Protein AF-A0A4Y7TWX5-F1 (afdb_monomer)

Nearest PDB structures (foldseek):
  7p5j-assembly1_B  TM=2.198E-01  e=6.538E+00  Homo sapiens
  3ja6-assembly1_H  TM=1.596E-01  e=4.031E+00  Escherichia coli

Solvent-accessible surface area (backbone atoms only — not comparable to full-atom values): 15795 Å² total; per-residue (Å²): 140,62,67,65,53,57,53,45,53,53,48,51,61,47,56,73,70,56,80,76,76,84,69,92,83,70,86,82,77,85,81,87,84,55,76,75,60,54,51,56,60,74,63,39,67,67,60,56,55,55,50,48,52,55,49,64,76,41,26,69,60,38,32,52,48,29,52,51,54,51,56,57,46,29,78,73,39,68,95,48,27,70,50,54,52,50,30,51,53,25,47,54,51,33,31,50,44,33,47,54,48,50,52,51,32,62,74,57,72,33,64,66,64,64,41,48,54,50,40,47,55,50,39,50,56,44,49,59,52,45,50,70,74,47,62,61,78,76,56,87,52,67,68,57,30,53,48,53,48,49,54,50,51,51,52,55,50,57,62,44,47,59,53,49,27,54,44,32,41,78,43,66,40,55,60,70,56,37,48,54,52,48,51,53,38,47,52,29,50,51,55,26,52,52,41,49,40,56,48,32,74,76,38,63,83,46,44,61,59,54,53,54,24,50,58,28,50,37,51,86,21,34,86,70,45,44,50,62,47,25,65,77,46,48,64,98,82,17,79,68,92,80,88,73,70,50,67,38,72,70,53,67,49,86,65,46,62,55,54,46,64,71,60,57,68,77,62,66,72,73,65,70,79,70,78,84,128

Foldseek 3Di:
DLVVVLLVLLLVQLVVLPPDDDDPDDDDDDPPDDPVPVVVVVPPPVVVVVSLVSLLVCLVVLLVVLVVLLVVVCVVCVVCNVLSVQLNVLLLQLLVLLVVVVVLCVVLVFDLVQLLVLLLVLLVVLLVVLCVVQVDAADPDPVSLLVSLLVSLLSSLVSSLVSQLVSCVVRVRDSVRSNVSSVSNSVSSSSNLSSLLVCCVVPVVCLQSSVSSSVSSCSSSCSNCVSVVLSLQDDPPRPDDDDPPRSCSSDVCSPVVSVCSVPPPPPDPPVPVPPDD

Radius of gyration: 19.8 Å; Cα contacts (8 Å, |Δi|>4): 219; chains: 1; bounding box: 45×50×55 Å

Structure (mmCIF, N/CA/C/O backbone):
data_AF-A0A4Y7TWX5-F1
#
_entry.id   AF-A0A4Y7TWX5-F1
#
loop_
_atom_site.group_PDB
_atom_site.id
_atom_site.type_symbol
_atom_site.label_atom_id
_atom_site.label_alt_id
_atom_site.label_comp_id
_atom_site.label_asym_id
_atom_site.label_entity_id
_atom_site.label_seq_id
_atom_site.pdbx_PDB_ins_code
_atom_site.Cartn_x
_atom_site.Cartn_y
_atom_site.Cartn_z
_atom_site.occupancy
_atom_site.B_iso_or_equiv
_atom_site.auth_seq_id
_atom_site.auth_comp_id
_atom_site.auth_asym_id
_atom_site.auth_atom_id
_atom_site.pdbx_PDB_model_num
ATOM 1 N N . MET A 1 1 ? -14.314 17.782 -21.118 1.00 36.47 1 MET A N 1
ATOM 2 C CA . MET A 1 1 ? -13.847 19.035 -20.473 1.00 36.47 1 MET A CA 1
ATOM 3 C C . MET A 1 1 ? -13.618 18.930 -18.948 1.00 36.47 1 MET A C 1
ATOM 5 O O . MET A 1 1 ? -13.386 19.958 -18.335 1.00 36.47 1 MET A O 1
ATOM 9 N N . ARG A 1 2 ? -13.651 17.739 -18.312 1.00 40.22 2 ARG A N 1
ATOM 10 C CA . ARG A 1 2 ? -13.496 17.587 -16.840 1.00 40.22 2 ARG A CA 1
ATOM 11 C C . ARG A 1 2 ? -12.213 16.868 -16.386 1.00 40.22 2 ARG A C 1
ATOM 13 O O . ARG A 1 2 ? -11.727 17.132 -15.297 1.00 40.22 2 ARG A O 1
ATOM 20 N N . ILE A 1 3 ? -11.594 16.064 -17.254 1.00 38.84 3 ILE A N 1
ATOM 21 C CA . ILE A 1 3 ? -10.348 15.328 -16.956 1.00 38.84 3 ILE A CA 1
ATOM 22 C C . ILE A 1 3 ? -9.150 16.281 -16.749 1.00 38.84 3 ILE A C 1
ATOM 24 O O . ILE A 1 3 ? -8.249 16.002 -15.965 1.00 38.84 3 ILE A O 1
ATOM 28 N N . SER A 1 4 ? -9.182 17.462 -17.372 1.00 40.56 4 SER A N 1
ATOM 29 C CA . SER A 1 4 ? -8.193 18.526 -17.175 1.00 40.56 4 SER A CA 1
ATOM 30 C C . SER A 1 4 ? -8.139 19.049 -15.736 1.00 40.56 4 SER A C 1
ATOM 32 O O . SER A 1 4 ? -7.076 19.477 -15.313 1.00 40.56 4 SER A O 1
ATOM 34 N N . ALA A 1 5 ? -9.231 18.976 -14.964 1.00 39.47 5 ALA A N 1
ATOM 35 C CA . ALA A 1 5 ? -9.231 19.377 -13.556 1.00 39.47 5 ALA A CA 1
ATOM 36 C C . ALA A 1 5 ? -8.571 18.321 -12.657 1.00 39.47 5 ALA A C 1
ATOM 38 O O . ALA A 1 5 ? -7.814 18.682 -11.766 1.00 39.47 5 ALA A O 1
ATOM 39 N N . LEU A 1 6 ? -8.778 17.027 -12.929 1.00 42.12 6 LEU A N 1
ATOM 40 C CA . LEU A 1 6 ? -8.128 15.940 -12.189 1.00 42.12 6 LEU A CA 1
ATOM 41 C C . LEU A 1 6 ? -6.615 15.931 -12.439 1.00 42.12 6 LEU A C 1
ATOM 43 O O . LEU A 1 6 ? -5.826 15.850 -11.504 1.00 42.12 6 LEU A O 1
ATOM 47 N N . ALA A 1 7 ? -6.215 16.101 -13.703 1.00 47.16 7 ALA A N 1
ATOM 48 C CA . ALA A 1 7 ? -4.815 16.264 -14.072 1.00 47.16 7 ALA A CA 1
ATOM 49 C C . ALA A 1 7 ? -4.215 17.525 -13.436 1.00 47.16 7 ALA A C 1
ATOM 51 O O . ALA A 1 7 ? -3.097 17.460 -12.950 1.00 47.16 7 ALA A O 1
ATOM 52 N N . PHE A 1 8 ? -4.955 18.639 -13.376 1.00 43.31 8 PHE A N 1
ATOM 53 C CA . PHE A 1 8 ? -4.503 19.877 -12.733 1.00 43.31 8 PHE A CA 1
ATOM 54 C C . PHE A 1 8 ? -4.403 19.759 -11.206 1.00 43.31 8 PHE A C 1
ATOM 56 O O . PHE A 1 8 ? -3.466 20.303 -10.641 1.00 43.31 8 PHE A O 1
ATOM 63 N N . LEU A 1 9 ? -5.304 19.022 -10.548 1.00 46.47 9 LEU A N 1
ATOM 64 C CA . LEU A 1 9 ? -5.273 18.768 -9.102 1.00 46.47 9 LEU A CA 1
ATOM 65 C C . LEU A 1 9 ? -4.145 17.807 -8.713 1.00 46.47 9 LEU A C 1
ATOM 67 O O . LEU A 1 9 ? -3.442 18.053 -7.738 1.00 46.47 9 LEU A O 1
ATOM 71 N N . VAL A 1 10 ? -3.909 16.758 -9.508 1.00 51.31 10 VAL A N 1
ATOM 72 C CA . VAL A 1 10 ? -2.737 15.883 -9.352 1.00 51.31 10 VAL A CA 1
ATOM 73 C C . VAL A 1 10 ? -1.457 16.684 -9.632 1.00 51.31 10 VAL A C 1
ATOM 75 O O . VAL A 1 10 ? -0.537 16.686 -8.822 1.00 51.31 10 VAL A O 1
ATOM 78 N N . TYR A 1 11 ? -1.415 17.460 -10.717 1.00 44.12 11 TYR A N 1
ATOM 79 C CA . TYR A 1 11 ? -0.290 18.328 -11.085 1.00 44.12 11 TYR A CA 1
ATOM 80 C C . TYR A 1 11 ? 0.004 19.413 -10.038 1.00 44.12 11 TYR A C 1
ATOM 82 O O . TYR A 1 11 ? 1.173 19.657 -9.742 1.00 44.12 11 TYR A O 1
ATOM 90 N N . SER A 1 12 ? -1.015 20.031 -9.429 1.00 43.06 12 SER A N 1
ATOM 91 C CA . SER A 1 12 ? -0.839 21.012 -8.353 1.00 43.06 12 SER A CA 1
ATOM 92 C C . SER A 1 12 ? -0.322 20.351 -7.079 1.00 43.06 12 SER A C 1
ATOM 94 O O . SER A 1 12 ? 0.573 20.901 -6.449 1.00 43.06 12 SER A O 1
ATOM 96 N N . TRP A 1 13 ? -0.791 19.142 -6.746 1.00 43.09 13 TRP A N 1
ATOM 97 C CA . TRP A 1 13 ? -0.256 18.334 -5.642 1.00 43.09 13 TRP A CA 1
ATOM 98 C C . TRP A 1 13 ? 1.243 18.025 -5.825 1.00 43.09 13 TRP A C 1
ATOM 100 O O . TRP A 1 13 ? 2.010 18.072 -4.865 1.00 43.09 13 TRP A O 1
ATOM 110 N N . PHE A 1 14 ? 1.690 17.801 -7.067 1.00 41.66 14 PHE A N 1
ATOM 111 C CA . PHE A 1 14 ? 3.091 17.502 -7.390 1.00 41.66 14 PHE A CA 1
ATOM 112 C C . PHE A 1 14 ? 3.994 18.735 -7.556 1.00 41.66 14 PHE A C 1
ATOM 114 O O . PHE A 1 14 ? 5.161 18.691 -7.162 1.00 41.66 14 PHE A O 1
ATOM 121 N N . TRP A 1 15 ? 3.479 19.869 -8.042 1.00 38.50 15 TRP A N 1
ATOM 122 C CA . TRP A 1 15 ? 4.238 21.131 -8.107 1.00 38.50 15 TRP A CA 1
ATOM 123 C C . TRP A 1 15 ? 4.609 21.682 -6.721 1.00 38.50 15 TRP A C 1
ATOM 125 O O . TRP A 1 15 ? 5.653 22.318 -6.553 1.00 38.50 15 TRP A O 1
ATOM 135 N N . ILE A 1 16 ? 3.794 21.384 -5.707 1.00 42.44 16 ILE A N 1
ATOM 136 C CA . ILE A 1 16 ? 4.048 21.732 -4.300 1.00 42.44 16 ILE A CA 1
ATOM 137 C C . ILE A 1 16 ? 5.236 20.934 -3.724 1.00 42.44 16 ILE A C 1
ATOM 139 O O . ILE A 1 16 ? 5.914 21.412 -2.815 1.00 42.44 16 ILE A O 1
ATOM 143 N N . LEU A 1 17 ? 5.549 19.760 -4.286 1.00 39.00 17 LEU A N 1
ATOM 144 C CA . LEU A 1 17 ? 6.692 18.927 -3.889 1.00 39.00 17 LEU A CA 1
ATOM 145 C C . LEU A 1 17 ? 7.986 19.262 -4.660 1.00 39.00 17 LEU A C 1
ATOM 147 O O . LEU A 1 17 ? 9.078 19.024 -4.152 1.00 39.00 17 LEU A O 1
ATOM 151 N N . GLY A 1 18 ? 7.888 19.860 -5.854 1.00 34.28 18 GLY A N 1
ATOM 152 C CA . GLY A 1 18 ? 9.028 20.126 -6.748 1.00 34.28 18 GLY A CA 1
ATOM 153 C C . GLY A 1 18 ? 9.816 21.428 -6.520 1.00 34.28 18 GLY A C 1
ATOM 154 O O . GLY A 1 18 ? 10.801 21.668 -7.215 1.00 34.28 18 GLY A O 1
ATOM 155 N N . SER A 1 19 ? 9.440 22.288 -5.570 1.00 36.06 19 SER A N 1
ATOM 156 C CA . SER A 1 19 ? 10.011 23.646 -5.433 1.00 36.06 19 SER A CA 1
ATOM 157 C C . SER A 1 19 ? 11.294 23.751 -4.583 1.00 36.06 19 SER A C 1
ATOM 159 O O . SER A 1 19 ? 11.583 24.801 -4.013 1.00 36.06 19 SER A O 1
ATOM 161 N N . ALA A 1 20 ? 12.117 22.698 -4.544 1.00 36.19 20 ALA A N 1
ATOM 162 C CA . ALA A 1 20 ? 13.479 22.773 -4.004 1.00 36.19 20 ALA A CA 1
ATOM 163 C C . ALA A 1 20 ? 14.461 21.839 -4.736 1.00 36.19 20 ALA A C 1
ATOM 165 O O . ALA A 1 20 ? 15.133 21.017 -4.121 1.00 36.19 20 ALA A O 1
ATOM 166 N N . VAL A 1 21 ? 14.572 21.964 -6.062 1.00 32.53 21 VAL A N 1
ATOM 167 C CA . VAL A 1 21 ? 15.747 21.450 -6.784 1.00 32.53 21 VAL A CA 1
ATOM 168 C C . VAL A 1 21 ? 16.749 22.595 -6.915 1.00 32.53 21 VAL A C 1
ATOM 170 O O . VAL A 1 21 ? 16.616 23.463 -7.777 1.00 32.53 21 VAL A O 1
ATOM 173 N N . CYS A 1 22 ? 17.747 22.619 -6.032 1.00 32.19 22 CYS A N 1
ATOM 174 C CA . CYS A 1 22 ? 18.911 23.486 -6.184 1.00 32.19 22 CYS A CA 1
ATOM 175 C C . CYS A 1 22 ? 19.696 23.047 -7.425 1.00 32.19 22 CYS A C 1
ATOM 177 O O . CYS A 1 22 ? 20.342 22.003 -7.415 1.00 32.19 22 CYS A O 1
ATOM 179 N N . VAL A 1 23 ? 19.657 23.853 -8.487 1.00 30.97 23 VAL A N 1
ATOM 180 C CA . VAL A 1 23 ? 20.592 23.748 -9.612 1.00 30.97 23 VAL A CA 1
ATOM 181 C C . VAL A 1 23 ? 21.871 24.496 -9.219 1.00 30.97 23 VAL A C 1
ATOM 183 O O . VAL A 1 23 ? 21.817 25.715 -9.032 1.00 30.97 23 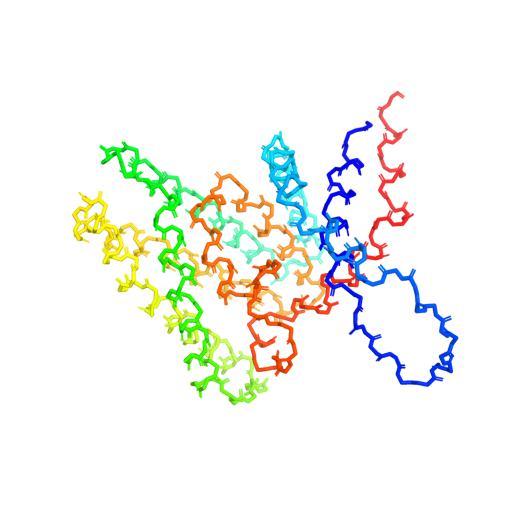VAL A O 1
ATOM 186 N N . PRO A 1 24 ? 23.031 23.829 -9.083 1.00 31.03 24 PRO A N 1
ATOM 187 C CA . PRO A 1 24 ? 24.288 24.525 -8.847 1.00 31.03 24 PRO A CA 1
ATOM 188 C C . PRO A 1 24 ? 24.671 25.301 -10.114 1.00 31.03 24 PRO A C 1
ATOM 190 O O . PRO A 1 24 ? 24.917 24.696 -11.155 1.00 31.03 24 PRO A O 1
ATOM 193 N N . GLY A 1 25 ? 24.719 26.635 -10.038 1.00 36.34 25 GLY A N 1
ATOM 194 C CA . GLY A 1 25 ? 25.343 27.469 -11.077 1.00 36.34 25 GLY A CA 1
ATOM 195 C C . GLY A 1 25 ? 24.490 28.569 -11.716 1.00 36.34 25 GLY A C 1
ATOM 196 O O . GLY A 1 25 ? 25.015 29.296 -12.555 1.00 36.34 25 GLY A O 1
ATOM 197 N N . ALA A 1 26 ? 23.226 28.759 -11.330 1.00 32.88 26 ALA A N 1
ATOM 198 C CA . ALA A 1 26 ? 22.446 29.914 -11.786 1.00 32.88 26 ALA A CA 1
ATOM 199 C C . ALA A 1 26 ? 22.533 31.059 -10.766 1.00 32.88 26 ALA A C 1
ATOM 201 O O . ALA A 1 26 ? 22.132 30.909 -9.613 1.00 32.88 26 ALA A O 1
ATOM 202 N N . GLN A 1 27 ? 23.072 32.205 -11.190 1.00 34.25 27 GLN A N 1
ATOM 203 C CA . GLN A 1 27 ? 23.070 33.433 -10.398 1.00 34.25 27 GLN A CA 1
ATOM 204 C C . GLN A 1 27 ? 21.632 33.832 -10.050 1.00 34.25 27 GLN A C 1
ATOM 206 O O . GLN A 1 27 ? 20.763 33.975 -10.909 1.00 34.25 27 GLN A O 1
ATOM 211 N N . SER A 1 28 ? 21.406 33.992 -8.755 1.00 34.78 28 SER A N 1
ATOM 212 C CA . SER A 1 28 ? 20.149 34.310 -8.103 1.00 34.78 28 SER A CA 1
ATOM 213 C C . SER A 1 28 ? 19.685 35.732 -8.429 1.00 34.78 28 SER A C 1
ATOM 215 O O . SER A 1 28 ? 20.198 36.708 -7.886 1.00 34.78 28 SER A O 1
ATOM 217 N N . VAL A 1 29 ? 18.646 35.851 -9.258 1.00 28.53 29 VAL A N 1
ATOM 218 C CA . VAL A 1 29 ? 17.751 37.013 -9.214 1.00 28.53 29 VAL A CA 1
ATOM 219 C C . VAL A 1 29 ? 16.693 36.725 -8.152 1.00 28.53 29 VAL A C 1
ATOM 221 O O . VAL A 1 29 ? 15.855 35.840 -8.306 1.00 28.53 29 VAL A O 1
ATOM 224 N N . LEU A 1 30 ? 16.787 37.460 -7.043 1.00 32.94 30 LEU A N 1
ATOM 225 C CA . LEU A 1 30 ? 15.809 37.498 -5.959 1.00 32.94 30 LEU A CA 1
ATOM 226 C C . LEU A 1 30 ? 14.400 37.802 -6.502 1.00 32.94 30 LEU A C 1
ATOM 228 O O . LEU A 1 30 ? 14.134 38.915 -6.950 1.00 32.94 30 LEU A O 1
ATOM 232 N N . VAL A 1 31 ? 13.472 36.864 -6.321 1.00 30.80 31 VAL A N 1
ATOM 233 C CA . VAL A 1 31 ? 12.047 37.164 -6.113 1.00 30.80 31 VAL A CA 1
ATOM 234 C C . VAL A 1 31 ? 11.710 36.687 -4.699 1.00 30.80 31 VAL A C 1
ATOM 236 O O . VAL A 1 31 ? 11.207 35.590 -4.486 1.00 30.80 31 VAL A O 1
ATOM 239 N N . LEU A 1 32 ? 12.078 37.496 -3.703 1.00 35.28 32 LEU A N 1
ATOM 240 C CA . LEU A 1 32 ? 11.765 37.276 -2.288 1.00 35.28 32 LEU A CA 1
ATOM 241 C C . LEU A 1 32 ? 10.624 38.203 -1.853 1.00 35.28 32 LEU A C 1
ATOM 243 O O . LEU A 1 32 ? 10.850 39.105 -1.061 1.00 35.28 32 LEU A O 1
ATOM 247 N N . THR A 1 33 ? 9.403 37.981 -2.349 1.00 33.78 33 THR A N 1
ATOM 248 C CA . THR A 1 33 ? 8.165 38.530 -1.749 1.00 33.78 33 THR A CA 1
ATOM 249 C C . THR A 1 33 ? 6.916 37.698 -2.110 1.00 33.78 33 THR A C 1
ATOM 251 O O . THR A 1 33 ? 5.935 38.228 -2.616 1.00 33.78 33 THR A O 1
ATOM 254 N N . SER A 1 34 ? 6.898 36.384 -1.843 1.00 40.12 34 SER A N 1
ATOM 255 C CA . SER A 1 34 ? 5.617 35.628 -1.756 1.00 40.12 34 SER A CA 1
ATOM 256 C C . SER A 1 34 ? 5.650 34.301 -0.972 1.00 40.12 34 SER A C 1
ATOM 258 O O . SER A 1 34 ? 4.616 33.644 -0.844 1.00 40.12 34 SER A O 1
ATOM 260 N N . GLY A 1 35 ? 6.781 33.912 -0.367 1.00 40.66 35 GLY A N 1
ATOM 261 C CA . GLY A 1 35 ? 6.927 32.601 0.293 1.00 40.66 35 GLY A CA 1
ATOM 262 C C . GLY A 1 35 ? 6.028 32.360 1.519 1.00 40.66 35 GLY A C 1
ATOM 263 O O . GLY A 1 35 ? 5.636 31.223 1.774 1.00 40.66 35 GLY A O 1
ATOM 264 N N . TYR A 1 36 ? 5.636 33.411 2.246 1.00 41.50 36 TYR A N 1
ATOM 265 C CA . TYR A 1 36 ? 4.766 33.288 3.430 1.00 41.50 36 TYR A CA 1
ATOM 266 C C . TYR A 1 36 ? 3.263 33.293 3.105 1.00 41.50 36 TYR A C 1
ATOM 268 O O . TYR A 1 36 ? 2.466 32.780 3.884 1.00 41.50 36 TYR A O 1
ATOM 276 N N . GLY A 1 37 ? 2.857 33.843 1.956 1.00 41.03 37 GLY A N 1
ATOM 277 C CA . GLY A 1 37 ? 1.450 33.851 1.534 1.00 41.03 37 GLY A CA 1
ATOM 278 C C . GLY A 1 37 ? 1.038 32.556 0.835 1.00 41.03 37 GLY A C 1
ATOM 279 O O . GLY A 1 37 ? -0.059 32.054 1.056 1.00 41.03 37 GLY A O 1
ATOM 280 N N . PHE A 1 38 ? 1.934 31.983 0.026 1.00 39.56 38 PHE A N 1
ATOM 281 C CA . PHE A 1 38 ? 1.632 30.793 -0.771 1.00 39.56 38 PHE A CA 1
ATOM 282 C C . PHE A 1 38 ? 1.654 29.502 0.054 1.00 39.56 38 PHE A C 1
ATOM 284 O O . PHE A 1 38 ? 0.844 28.612 -0.174 1.00 39.56 38 PHE A O 1
ATOM 291 N N . THR A 1 39 ? 2.521 29.416 1.067 1.00 45.22 39 THR A N 1
ATOM 292 C CA . THR A 1 39 ? 2.502 28.295 2.015 1.00 45.22 39 THR A CA 1
ATOM 293 C C . THR A 1 39 ? 1.203 28.301 2.820 1.00 45.22 39 THR A C 1
ATOM 295 O O . THR A 1 39 ? 0.489 27.309 2.791 1.00 45.22 39 THR A O 1
ATOM 298 N N . ASN A 1 40 ? 0.805 29.423 3.427 1.00 42.38 40 ASN A N 1
ATOM 299 C CA . ASN A 1 40 ? -0.470 29.513 4.158 1.00 42.38 40 ASN A CA 1
ATOM 300 C C . ASN A 1 40 ? -1.715 29.256 3.282 1.00 42.38 40 ASN A C 1
ATOM 302 O O . ASN A 1 40 ? -2.691 28.698 3.771 1.00 42.38 40 ASN A O 1
ATOM 306 N N . PHE A 1 41 ? -1.681 29.609 1.993 1.00 42.91 41 PHE A N 1
ATOM 307 C CA . PHE A 1 41 ? -2.755 29.297 1.041 1.00 42.91 41 PHE A CA 1
ATOM 308 C C . PHE A 1 41 ? -2.866 27.787 0.760 1.00 42.91 41 PHE A C 1
ATOM 310 O O . PHE A 1 41 ? -3.962 27.232 0.771 1.00 42.91 41 PHE A O 1
ATOM 317 N N . LEU A 1 42 ? -1.730 27.104 0.594 1.00 42.56 42 LEU A N 1
ATOM 318 C CA . LEU A 1 42 ? -1.653 25.656 0.362 1.00 42.56 42 LEU A CA 1
ATOM 319 C C . LEU A 1 42 ? -1.888 24.802 1.619 1.00 42.56 42 LEU A C 1
ATOM 321 O O . LEU A 1 42 ? -2.181 23.613 1.499 1.00 42.56 42 LEU A O 1
ATOM 325 N N . TRP A 1 43 ? -1.762 25.402 2.804 1.00 47.00 43 TRP A N 1
ATOM 326 C CA . TRP A 1 43 ? -2.080 24.791 4.099 1.00 47.00 43 TRP A CA 1
ATOM 327 C C . TRP A 1 43 ? -3.499 25.104 4.586 1.00 47.00 43 TRP A C 1
ATOM 329 O O . TRP A 1 43 ? -3.876 24.643 5.664 1.00 47.00 43 TRP A O 1
ATOM 339 N N . SER A 1 44 ? -4.296 25.868 3.828 1.00 51.53 44 SER A N 1
ATOM 340 C CA . SER A 1 44 ? -5.720 25.990 4.141 1.00 51.53 44 SER A CA 1
ATOM 341 C C . SER A 1 44 ? -6.374 24.619 3.944 1.00 51.53 44 SER A C 1
ATOM 343 O O . SER A 1 44 ? -6.413 24.082 2.838 1.00 51.53 44 SER A O 1
ATOM 345 N N . PHE A 1 45 ? -6.807 24.019 5.055 1.00 55.03 45 PHE A N 1
ATOM 346 C CA . PHE A 1 45 ? -7.384 22.671 5.140 1.00 55.03 45 PHE A CA 1
ATOM 347 C C . PHE A 1 45 ? -8.511 22.446 4.110 1.00 55.03 45 PHE A C 1
ATOM 349 O O . PHE A 1 45 ? -8.672 21.342 3.594 1.00 55.03 45 PHE A O 1
ATOM 356 N N . ASP A 1 46 ? -9.217 23.520 3.748 1.00 61.41 46 ASP A N 1
ATOM 357 C CA . ASP A 1 46 ? -10.359 23.515 2.834 1.00 61.41 46 ASP A CA 1
ATOM 358 C C . ASP A 1 46 ? -10.009 23.039 1.413 1.00 61.41 46 ASP A C 1
ATOM 360 O O . ASP A 1 46 ? -10.760 22.264 0.824 1.00 61.41 46 ASP A O 1
ATOM 364 N N . TRP A 1 47 ? -8.847 23.419 0.857 1.00 70.81 47 TRP A N 1
ATOM 365 C CA . TRP A 1 47 ? -8.494 23.001 -0.511 1.00 70.81 47 TRP A CA 1
ATOM 366 C C . TRP A 1 47 ? -8.209 21.496 -0.597 1.00 70.81 47 TRP A C 1
ATOM 368 O O . TRP A 1 47 ? -8.465 20.865 -1.624 1.00 70.81 47 TRP A O 1
ATOM 378 N N . TYR A 1 48 ? -7.652 20.929 0.476 1.00 67.88 48 TYR A N 1
ATOM 379 C CA . TYR A 1 48 ? -7.246 19.531 0.525 1.00 67.88 48 TYR A CA 1
ATOM 380 C C . TYR A 1 48 ? -8.467 18.607 0.542 1.00 67.88 48 TYR A C 1
ATOM 382 O O . TYR A 1 48 ? -8.510 17.638 -0.217 1.00 67.88 48 TYR A O 1
ATOM 390 N N . GLU A 1 49 ? -9.475 18.938 1.352 1.00 70.69 49 GLU A N 1
ATOM 391 C CA . GLU A 1 49 ? -10.736 18.193 1.415 1.00 70.69 49 GLU A CA 1
ATOM 392 C C . GLU A 1 49 ? -11.508 18.267 0.088 1.00 70.69 49 GLU A C 1
ATOM 394 O O . GLU A 1 49 ? -11.959 17.240 -0.426 1.00 70.69 49 GLU A O 1
ATOM 399 N N . ASP A 1 50 ? -11.578 19.446 -0.542 1.00 75.62 50 ASP A N 1
ATOM 400 C CA . ASP A 1 50 ? -12.221 19.615 -1.854 1.00 75.62 50 ASP A CA 1
ATOM 401 C C . ASP A 1 50 ? -11.503 18.827 -2.966 1.00 75.62 50 ASP A C 1
ATOM 403 O O . ASP A 1 50 ? -12.140 18.212 -3.837 1.00 75.62 50 ASP A O 1
ATOM 407 N N . ALA A 1 51 ? -10.168 18.798 -2.935 1.00 74.44 51 ALA A N 1
ATOM 408 C CA . ALA A 1 51 ? -9.370 18.012 -3.868 1.00 74.44 51 ALA A CA 1
ATOM 409 C C . ALA A 1 51 ? -9.612 16.509 -3.680 1.00 74.44 51 ALA A C 1
ATOM 411 O O . ALA A 1 51 ? -9.822 15.794 -4.663 1.00 74.44 51 ALA A O 1
ATOM 412 N N . TRP A 1 52 ? -9.641 16.029 -2.435 1.00 77.69 52 TRP A N 1
ATOM 413 C CA . TRP A 1 52 ? -9.905 14.621 -2.144 1.00 77.69 52 TRP A CA 1
ATOM 414 C C . TRP A 1 52 ? -11.325 14.239 -2.569 1.00 77.69 52 TRP A C 1
ATOM 416 O O . TRP A 1 52 ? -11.532 13.268 -3.295 1.00 77.69 52 TRP A O 1
ATOM 426 N N . LYS A 1 53 ? -12.325 15.056 -2.253 1.00 82.44 53 LYS A N 1
ATOM 427 C CA . LYS A 1 53 ? -13.684 14.822 -2.740 1.00 82.44 53 LYS A CA 1
ATOM 428 C C . LYS A 1 53 ? -13.727 14.673 -4.266 1.00 82.44 53 LYS A C 1
ATOM 430 O O . LYS A 1 53 ? -14.288 13.703 -4.771 1.00 82.44 53 LYS A O 1
ATOM 435 N N . THR A 1 54 ? -13.050 15.560 -4.995 1.00 83.56 54 THR A N 1
ATOM 436 C CA . THR A 1 54 ? -12.970 15.498 -6.464 1.00 83.56 54 THR A CA 1
ATOM 437 C C . THR A 1 54 ? -12.282 14.221 -6.959 1.00 83.56 54 THR A C 1
ATOM 439 O O . THR A 1 54 ? -12.722 13.618 -7.940 1.00 83.56 54 THR A O 1
ATOM 442 N N . ILE A 1 55 ? -11.206 13.785 -6.299 1.00 80.44 55 ILE A N 1
ATOM 443 C CA . ILE A 1 55 ? -10.501 12.544 -6.648 1.00 80.44 55 ILE A CA 1
ATOM 444 C C . ILE A 1 55 ? -11.407 11.329 -6.413 1.00 80.44 55 ILE A C 1
ATOM 446 O O . ILE A 1 55 ? -11.496 10.461 -7.282 1.00 80.44 55 ILE A O 1
ATOM 450 N N . LEU A 1 56 ? -12.123 11.280 -5.285 1.00 85.00 56 LEU A N 1
ATOM 451 C CA . LEU A 1 56 ? -13.072 10.204 -4.987 1.00 85.00 56 LEU A CA 1
ATOM 452 C C . LEU A 1 56 ? -14.230 10.166 -5.987 1.00 85.00 56 LEU A C 1
ATOM 454 O O . LEU A 1 56 ? -14.637 9.078 -6.392 1.00 85.00 56 LEU A O 1
ATOM 458 N N . GLU A 1 57 ? -14.714 11.327 -6.437 1.00 90.31 57 GLU A N 1
ATOM 459 C CA . GLU A 1 57 ? -15.739 11.434 -7.486 1.00 90.31 57 GLU A CA 1
ATOM 460 C C . GLU A 1 57 ? -15.287 10.832 -8.830 1.00 90.31 57 GLU A C 1
ATOM 462 O O . GLU A 1 57 ? -16.125 10.406 -9.623 1.00 90.31 57 GLU A O 1
ATOM 467 N N . HIS A 1 58 ? -13.977 10.756 -9.088 1.00 90.75 58 HIS A N 1
ATOM 468 C CA . HIS A 1 58 ? -13.408 10.244 -10.341 1.00 90.75 58 HIS A CA 1
ATOM 469 C C . HIS A 1 58 ? -12.599 8.949 -10.163 1.00 90.75 58 HIS A C 1
ATOM 471 O O . HIS A 1 58 ? -11.875 8.548 -11.079 1.00 90.75 58 HIS A O 1
ATOM 477 N N . LYS A 1 59 ? -12.722 8.264 -9.020 1.00 91.62 59 LYS A N 1
ATOM 478 C CA . LYS A 1 59 ? -11.917 7.071 -8.704 1.00 91.62 59 LYS A CA 1
ATOM 479 C C . LYS A 1 59 ? -12.026 5.972 -9.766 1.00 91.62 59 LYS A C 1
ATOM 481 O O . LYS A 1 59 ? -11.011 5.409 -10.158 1.00 91.62 59 LYS A O 1
ATOM 486 N N . ASP A 1 60 ? -13.217 5.729 -10.313 1.00 93.25 60 ASP A N 1
ATOM 487 C CA . ASP A 1 60 ? -13.423 4.677 -11.318 1.00 93.25 60 ASP A CA 1
ATOM 488 C C . ASP A 1 60 ? -12.712 5.008 -12.639 1.00 93.25 60 ASP A C 1
ATOM 490 O O . ASP A 1 60 ? -12.167 4.127 -13.303 1.00 93.25 60 ASP A O 1
ATOM 494 N N . GLN A 1 61 ? -12.649 6.295 -13.002 1.00 93.00 61 GLN A N 1
ATOM 495 C CA . GLN A 1 61 ? -11.910 6.757 -14.181 1.00 93.00 61 GLN A CA 1
ATOM 496 C C . GLN A 1 61 ? -10.400 6.625 -13.979 1.00 93.00 61 GLN A C 1
ATOM 498 O O . GLN A 1 61 ? -9.688 6.238 -14.904 1.00 93.00 61 GLN A O 1
ATOM 503 N N . ALA A 1 62 ? -9.913 6.916 -12.771 1.00 90.31 62 ALA A N 1
ATOM 504 C CA . ALA A 1 62 ? -8.511 6.739 -12.416 1.00 90.31 62 ALA A CA 1
ATOM 505 C C . ALA A 1 62 ? -8.103 5.255 -12.473 1.00 90.31 62 ALA A C 1
ATOM 507 O O . ALA A 1 62 ? -7.091 4.919 -13.088 1.00 90.31 62 ALA A O 1
ATOM 508 N N . VAL A 1 63 ? -8.926 4.352 -11.926 1.00 94.56 63 VAL A N 1
ATOM 509 C CA . VAL A 1 63 ? -8.707 2.897 -12.012 1.00 94.56 63 VAL A CA 1
ATOM 510 C C . VAL A 1 63 ? -8.732 2.421 -13.468 1.00 94.56 63 VAL A C 1
ATOM 512 O O . VAL A 1 63 ? -7.857 1.665 -13.888 1.00 94.56 63 VAL A O 1
ATOM 515 N N . ALA A 1 64 ? -9.685 2.894 -14.277 1.00 95.12 64 ALA A N 1
ATOM 516 C CA . ALA A 1 64 ? -9.736 2.568 -15.701 1.00 95.12 64 ALA A CA 1
ATOM 517 C C . ALA A 1 64 ? -8.466 3.023 -16.442 1.00 95.12 64 ALA A C 1
ATOM 519 O O . ALA A 1 64 ? -7.928 2.272 -17.256 1.00 95.12 64 ALA A O 1
ATOM 520 N N . TYR A 1 65 ? -7.952 4.216 -16.130 1.00 94.06 65 TYR A N 1
ATOM 521 C CA . TYR A 1 65 ? -6.694 4.707 -16.689 1.00 94.06 65 TYR A CA 1
ATOM 522 C C . TYR A 1 65 ? -5.502 3.832 -16.287 1.00 94.06 65 TYR A C 1
ATOM 524 O O . TYR A 1 65 ? -4.711 3.462 -17.152 1.00 94.06 65 TYR A O 1
ATOM 532 N N . ALA A 1 66 ? -5.388 3.466 -15.005 1.00 95.56 66 ALA A N 1
ATOM 533 C CA . ALA A 1 66 ? -4.341 2.564 -14.524 1.00 95.56 66 ALA A CA 1
ATOM 534 C C . ALA A 1 66 ? -4.359 1.232 -15.290 1.00 95.56 66 ALA A C 1
ATOM 536 O O . ALA A 1 66 ? -3.329 0.787 -15.791 1.00 95.56 66 ALA A O 1
ATOM 537 N N . ASN A 1 67 ? -5.546 0.650 -15.481 1.00 97.38 67 ASN A N 1
ATOM 538 C CA . ASN A 1 67 ? -5.710 -0.587 -16.244 1.00 97.38 67 ASN A CA 1
ATOM 539 C C . ASN A 1 67 ? -5.247 -0.439 -17.699 1.00 97.38 67 ASN A C 1
ATOM 541 O O . ASN A 1 67 ? -4.510 -1.287 -18.196 1.00 97.38 67 ASN A O 1
ATOM 545 N N . ILE A 1 68 ? -5.625 0.650 -18.375 1.00 97.06 68 ILE A N 1
ATOM 546 C CA . ILE A 1 68 ? -5.171 0.926 -19.747 1.00 97.06 68 ILE A CA 1
ATOM 547 C C . ILE A 1 68 ? -3.646 1.071 -19.790 1.00 97.06 68 ILE A C 1
ATOM 549 O O . ILE A 1 68 ? -3.001 0.472 -20.649 1.00 97.06 68 ILE A O 1
ATOM 553 N N . ALA A 1 69 ? -3.058 1.826 -18.858 1.00 96.19 69 ALA A N 1
ATOM 554 C CA . ALA A 1 69 ? -1.618 2.046 -18.803 1.00 96.19 69 ALA A CA 1
ATOM 555 C C . ALA A 1 69 ? -0.844 0.735 -18.580 1.00 96.19 69 ALA A C 1
ATOM 557 O O . ALA A 1 69 ? 0.165 0.499 -19.249 1.00 96.19 69 ALA A O 1
ATOM 558 N N . LEU A 1 70 ? -1.322 -0.141 -17.691 1.00 97.50 70 LEU A N 1
ATOM 559 C CA . LEU A 1 70 ? -0.729 -1.461 -17.473 1.00 97.50 70 LEU A CA 1
ATOM 560 C C . LEU A 1 70 ? -0.832 -2.333 -18.735 1.00 97.50 70 LEU A C 1
ATOM 562 O O . LEU A 1 70 ? 0.180 -2.874 -19.176 1.00 97.50 70 LEU A O 1
ATOM 566 N N . GLU A 1 71 ? -2.000 -2.398 -19.381 1.00 97.88 71 GLU A N 1
ATOM 567 C CA . GLU A 1 71 ? -2.206 -3.180 -20.612 1.00 97.88 71 GLU A CA 1
ATOM 568 C C . GLU A 1 71 ? -1.373 -2.683 -21.801 1.00 97.88 71 GLU A C 1
ATOM 570 O O . GLU A 1 71 ? -0.846 -3.476 -22.585 1.00 97.88 71 GLU A O 1
ATOM 575 N N . GLU A 1 72 ? -1.210 -1.369 -21.956 1.00 96.81 72 GLU A N 1
ATOM 576 C CA . GLU A 1 72 ? -0.333 -0.812 -22.987 1.00 96.81 72 GLU A CA 1
ATOM 577 C C . GLU A 1 72 ? 1.139 -1.154 -22.744 1.00 96.81 72 GLU A C 1
ATOM 579 O O . GLU A 1 72 ? 1.874 -1.394 -23.704 1.00 96.81 72 GLU A O 1
ATOM 584 N N . ASN A 1 73 ? 1.582 -1.173 -21.485 1.00 97.50 73 ASN A N 1
ATOM 585 C CA . ASN A 1 73 ? 2.961 -1.513 -21.145 1.00 97.50 73 ASN A CA 1
ATOM 586 C C . ASN A 1 73 ? 3.226 -3.019 -21.228 1.00 97.50 73 ASN A C 1
ATOM 588 O O . ASN A 1 73 ? 4.303 -3.398 -21.680 1.00 97.50 73 ASN A O 1
ATOM 592 N N . LYS A 1 74 ? 2.240 -3.875 -20.932 1.00 97.94 74 LYS A N 1
ATOM 593 C CA . LYS A 1 74 ? 2.336 -5.325 -21.176 1.00 97.94 74 LYS A CA 1
ATOM 594 C C . LYS A 1 74 ? 2.710 -5.636 -22.625 1.00 97.94 74 LYS A C 1
ATOM 596 O O . LYS A 1 74 ? 3.612 -6.424 -22.852 1.00 97.94 74 LYS A O 1
ATOM 601 N N . LYS A 1 75 ? 2.090 -4.946 -23.591 1.00 97.62 75 LYS A N 1
ATOM 602 C CA . LYS A 1 75 ? 2.373 -5.098 -25.036 1.00 97.62 75 LYS A CA 1
ATOM 603 C C . LYS A 1 75 ? 3.755 -4.594 -25.465 1.00 97.62 75 LYS A C 1
ATOM 605 O O . LYS A 1 75 ? 4.195 -4.895 -26.569 1.00 97.62 75 LYS A O 1
ATOM 610 N N . LYS A 1 76 ? 4.380 -3.722 -24.667 1.00 97.94 76 LYS A N 1
ATOM 611 C CA . LYS A 1 76 ? 5.695 -3.126 -24.959 1.00 97.94 76 LYS A CA 1
ATOM 612 C C . LYS A 1 76 ? 6.834 -3.905 -24.304 1.00 97.94 76 LYS A C 1
ATOM 614 O O . LYS A 1 76 ? 7.947 -3.882 -24.818 1.00 97.94 76 LYS A O 1
ATOM 619 N N . PHE A 1 77 ? 6.556 -4.554 -23.176 1.00 97.56 77 PHE A N 1
ATOM 620 C CA . PHE A 1 77 ? 7.536 -5.217 -22.322 1.00 97.56 77 PHE A CA 1
ATOM 621 C C . PHE A 1 77 ? 7.064 -6.639 -21.992 1.00 97.56 77 PHE A C 1
ATOM 623 O O . PHE A 1 77 ? 6.719 -6.953 -20.849 1.00 97.56 77 PHE A O 1
ATOM 630 N N . ASP A 1 78 ? 7.035 -7.497 -23.015 1.00 97.62 78 ASP A N 1
ATOM 631 C CA . ASP A 1 78 ? 6.522 -8.874 -22.929 1.00 97.62 78 ASP A CA 1
ATOM 632 C C . ASP A 1 78 ? 7.195 -9.688 -21.810 1.00 97.62 78 ASP A C 1
ATOM 634 O O . ASP A 1 78 ? 6.576 -10.522 -21.154 1.00 97.62 78 ASP A O 1
ATOM 638 N N . ASP A 1 79 ? 8.468 -9.411 -21.531 1.00 97.81 79 ASP A N 1
ATOM 639 C CA . ASP A 1 79 ? 9.285 -10.115 -20.548 1.00 97.81 79 ASP A CA 1
ATOM 640 C C . ASP A 1 79 ? 8.941 -9.782 -19.077 1.00 97.81 79 ASP A C 1
ATOM 642 O O . ASP A 1 79 ? 9.501 -10.400 -18.161 1.00 97.81 79 ASP A O 1
ATOM 646 N N . VAL A 1 80 ? 8.048 -8.811 -18.843 1.00 97.62 80 VAL A N 1
ATOM 647 C CA . VAL A 1 80 ? 7.433 -8.502 -17.537 1.00 97.62 80 VAL A CA 1
ATOM 648 C C . VAL A 1 80 ? 5.905 -8.467 -17.582 1.00 97.62 80 VAL A C 1
ATOM 650 O O . VAL A 1 80 ? 5.295 -8.095 -16.579 1.00 97.62 80 VAL A O 1
ATOM 653 N N . ALA A 1 81 ? 5.273 -8.877 -18.685 1.00 98.00 81 ALA A N 1
ATOM 654 C CA . ALA A 1 81 ? 3.818 -8.834 -18.824 1.00 98.00 81 ALA A CA 1
ATOM 655 C C . ALA A 1 81 ? 3.103 -9.597 -17.692 1.00 98.00 81 ALA A C 1
ATOM 657 O O . ALA A 1 81 ? 2.247 -9.027 -17.017 1.00 98.00 81 ALA A O 1
ATOM 658 N N . ASP A 1 82 ? 3.560 -10.816 -17.381 1.00 98.25 82 ASP A N 1
ATOM 659 C CA . ASP A 1 82 ? 3.032 -11.618 -16.266 1.00 98.25 82 ASP A CA 1
ATOM 660 C C . ASP A 1 82 ? 3.188 -10.917 -14.907 1.00 98.25 82 ASP A C 1
ATOM 662 O O . ASP A 1 82 ? 2.358 -11.076 -14.014 1.00 98.25 82 ASP A O 1
ATOM 666 N N . LYS A 1 83 ? 4.255 -10.128 -14.718 1.00 97.81 83 LYS A N 1
ATOM 667 C CA . LYS A 1 83 ? 4.473 -9.381 -13.470 1.00 97.81 83 LYS A CA 1
ATOM 668 C C . LYS A 1 83 ? 3.541 -8.185 -13.360 1.00 97.81 83 LYS A C 1
ATOM 670 O O . LYS A 1 83 ? 3.095 -7.893 -12.259 1.00 97.81 83 LYS A O 1
ATOM 675 N N . LEU A 1 84 ? 3.244 -7.508 -14.468 1.00 97.69 84 LEU A N 1
ATOM 676 C CA . LEU A 1 84 ? 2.250 -6.433 -14.497 1.00 97.69 84 LEU A CA 1
ATOM 677 C C . LEU A 1 84 ? 0.850 -6.977 -14.173 1.00 97.69 84 LEU A C 1
ATOM 679 O O . LEU A 1 84 ? 0.117 -6.335 -13.423 1.00 97.69 84 LEU A O 1
ATOM 683 N N . ASP A 1 85 ? 0.520 -8.183 -14.645 1.00 98.38 85 ASP A N 1
ATOM 684 C CA . ASP A 1 85 ? -0.718 -8.876 -14.269 1.00 98.38 85 ASP A CA 1
ATOM 685 C C . ASP A 1 85 ? -0.753 -9.251 -12.785 1.00 98.38 85 ASP A C 1
ATOM 687 O O . ASP A 1 85 ? -1.743 -8.984 -12.104 1.00 98.38 85 ASP A O 1
ATOM 691 N N . GLN A 1 86 ? 0.339 -9.810 -12.253 1.00 98.12 86 GLN A N 1
ATOM 692 C CA . GLN A 1 86 ? 0.449 -10.119 -10.822 1.00 98.12 86 GLN A CA 1
ATOM 693 C C . GLN A 1 86 ? 0.366 -8.858 -9.956 1.00 98.12 86 GLN A C 1
ATOM 695 O O . GLN A 1 86 ? -0.310 -8.861 -8.933 1.00 98.12 86 GLN A O 1
ATOM 700 N N . PHE A 1 87 ? 1.014 -7.770 -10.379 1.00 97.75 87 PHE A N 1
ATOM 701 C CA . PHE A 1 87 ? 0.941 -6.476 -9.709 1.00 97.75 87 PHE A CA 1
ATOM 702 C C . PHE A 1 87 ? -0.501 -5.964 -9.668 1.00 97.75 87 PHE A C 1
ATOM 704 O O . PHE A 1 87 ? -0.995 -5.621 -8.598 1.00 97.75 87 PHE A O 1
ATOM 711 N N . LYS A 1 88 ? -1.203 -5.978 -10.809 1.00 97.81 88 LYS A N 1
ATOM 712 C CA . LYS A 1 88 ? -2.613 -5.587 -10.882 1.00 97.81 88 LYS A CA 1
ATOM 713 C C . LYS A 1 88 ? -3.482 -6.437 -9.951 1.00 97.81 88 LYS A C 1
ATOM 715 O O . LYS A 1 88 ? -4.258 -5.887 -9.179 1.00 97.81 88 LYS A O 1
ATOM 720 N N . ALA A 1 89 ? -3.337 -7.760 -9.998 1.00 98.19 89 ALA A N 1
ATOM 721 C CA . ALA A 1 89 ? -4.103 -8.672 -9.149 1.00 98.19 89 ALA A CA 1
ATOM 722 C C . ALA A 1 89 ? -3.824 -8.455 -7.649 1.00 98.19 89 ALA A C 1
ATOM 724 O O . ALA A 1 89 ? -4.746 -8.513 -6.834 1.00 98.19 89 ALA A O 1
ATOM 725 N N . GLY A 1 90 ? -2.570 -8.167 -7.287 1.00 97.38 90 GLY A N 1
ATOM 726 C CA . GLY A 1 90 ? -2.178 -7.805 -5.925 1.00 97.38 90 GLY A CA 1
ATOM 7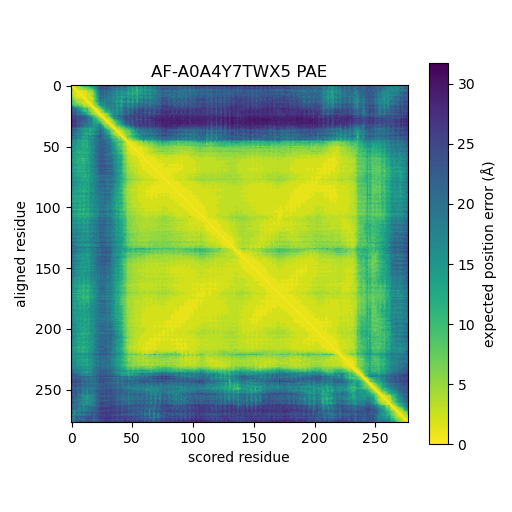27 C C . GLY A 1 90 ? -2.818 -6.495 -5.463 1.00 97.38 90 GLY A C 1
ATOM 728 O O . GLY A 1 90 ? -3.379 -6.440 -4.371 1.00 97.38 90 GLY A O 1
ATOM 729 N N . MET A 1 91 ? -2.837 -5.473 -6.325 1.00 96.69 91 MET A N 1
ATOM 730 C CA . MET A 1 91 ? -3.537 -4.211 -6.059 1.00 96.69 91 MET A CA 1
ATOM 731 C C . MET A 1 91 ? -5.051 -4.405 -5.890 1.00 96.69 91 MET A C 1
ATOM 733 O O . MET A 1 91 ? -5.627 -3.847 -4.959 1.00 96.69 91 MET A O 1
ATOM 737 N N . ASP A 1 92 ? -5.688 -5.201 -6.756 1.00 96.81 92 ASP A N 1
ATOM 738 C CA . ASP A 1 92 ? -7.119 -5.524 -6.664 1.00 96.81 92 ASP A CA 1
ATOM 739 C C . ASP A 1 92 ? -7.421 -6.222 -5.315 1.00 96.81 92 ASP A C 1
ATOM 741 O O . ASP A 1 92 ? -8.315 -5.805 -4.578 1.00 96.81 92 ASP A O 1
ATOM 745 N N . THR A 1 93 ? -6.589 -7.197 -4.930 1.00 97.38 93 THR A N 1
ATOM 746 C CA . THR A 1 93 ? -6.688 -7.921 -3.647 1.00 97.38 93 THR A CA 1
ATOM 747 C C . THR A 1 93 ? -6.501 -6.993 -2.441 1.00 97.38 93 THR A C 1
ATOM 749 O O . THR A 1 93 ? -7.247 -7.066 -1.466 1.00 97.38 93 THR A O 1
ATOM 752 N N . LEU A 1 94 ? -5.528 -6.080 -2.503 1.00 95.81 94 LEU A N 1
ATOM 753 C CA . LEU A 1 94 ? -5.268 -5.105 -1.445 1.00 95.81 94 LEU A CA 1
ATOM 754 C C . LEU A 1 94 ? -6.468 -4.176 -1.212 1.00 95.81 94 LEU A C 1
ATOM 756 O O . LEU A 1 94 ? -6.812 -3.876 -0.068 1.00 95.81 94 LEU A O 1
ATOM 760 N N . VAL A 1 95 ? -7.110 -3.719 -2.290 1.00 95.75 95 VAL A N 1
ATOM 761 C CA . VAL A 1 95 ? -8.316 -2.882 -2.216 1.00 95.75 95 VAL A CA 1
ATOM 762 C C . VAL A 1 95 ? -9.477 -3.656 -1.601 1.00 95.75 95 VAL A C 1
ATOM 764 O O . VAL A 1 95 ? -10.219 -3.091 -0.797 1.00 95.75 95 VAL A O 1
ATOM 767 N N . ASP A 1 96 ? -9.628 -4.934 -1.941 1.00 96.69 96 ASP A N 1
ATOM 768 C CA . ASP A 1 96 ? -10.671 -5.778 -1.363 1.00 96.69 96 ASP A CA 1
ATOM 769 C C . ASP A 1 96 ? -10.462 -5.985 0.144 1.00 96.69 96 ASP A C 1
ATOM 771 O O . ASP A 1 96 ? -11.394 -5.758 0.915 1.00 96.69 96 ASP A O 1
ATOM 775 N N . HIS A 1 97 ? -9.237 -6.252 0.604 1.00 96.75 97 HIS A N 1
ATOM 776 C CA . HIS A 1 97 ? -8.945 -6.318 2.043 1.00 96.75 97 HIS A CA 1
ATOM 777 C C . HIS A 1 97 ? -9.152 -4.979 2.764 1.00 96.75 97 HIS A C 1
ATOM 779 O O . HIS A 1 97 ? -9.644 -4.947 3.893 1.00 96.75 97 HIS A O 1
ATOM 785 N N . ALA A 1 98 ? -8.839 -3.850 2.122 1.00 94.94 98 ALA A N 1
ATOM 786 C CA . ALA A 1 98 ? -9.128 -2.534 2.691 1.00 94.94 98 ALA A CA 1
ATOM 787 C C . ALA A 1 98 ? -10.641 -2.295 2.862 1.00 94.94 98 ALA A C 1
ATOM 789 O O . ALA A 1 98 ? -11.064 -1.700 3.855 1.00 94.94 98 ALA A O 1
ATOM 790 N N . ARG A 1 99 ? -11.466 -2.789 1.928 1.00 95.00 99 ARG A N 1
ATOM 791 C CA . ARG A 1 99 ? -12.933 -2.766 2.054 1.00 95.00 99 ARG A CA 1
ATOM 792 C C . ARG A 1 99 ? -13.419 -3.683 3.172 1.00 95.00 99 ARG A C 1
ATOM 794 O O . ARG A 1 99 ? -14.327 -3.305 3.901 1.00 95.00 99 ARG A O 1
ATOM 801 N N . GLU A 1 100 ? -12.822 -4.859 3.340 1.00 96.12 100 GLU A N 1
ATOM 802 C CA . GLU A 1 100 ? -13.151 -5.755 4.457 1.00 96.12 100 GLU A CA 1
ATOM 803 C C . GLU A 1 100 ? -12.872 -5.089 5.811 1.00 96.12 100 GLU A C 1
ATOM 805 O O . GLU A 1 100 ? -13.722 -5.138 6.699 1.00 96.12 100 GLU A O 1
ATOM 810 N N . VAL A 1 101 ? -11.739 -4.390 5.955 1.00 95.06 101 VAL A N 1
ATOM 811 C CA . VAL A 1 101 ? -11.454 -3.581 7.154 1.00 95.06 101 VAL A CA 1
ATOM 812 C C . VAL A 1 101 ? -12.507 -2.499 7.357 1.00 95.06 101 VAL A C 1
ATOM 814 O O . VAL A 1 101 ? -12.996 -2.338 8.473 1.00 95.06 101 VAL A O 1
ATOM 817 N N . GLN A 1 102 ? -12.906 -1.794 6.298 1.00 94.12 102 GLN A N 1
ATOM 818 C CA . GLN A 1 102 ? -13.976 -0.803 6.396 1.00 94.12 102 GLN A CA 1
ATOM 819 C C . GLN A 1 102 ? -15.270 -1.413 6.954 1.00 94.12 102 GLN A C 1
ATOM 821 O O . GLN A 1 102 ? -15.867 -0.848 7.869 1.00 94.12 102 GLN A O 1
ATOM 826 N N . LEU A 1 103 ? -15.675 -2.580 6.450 1.00 95.94 103 LEU A N 1
ATOM 827 C CA . LEU A 1 103 ? -16.875 -3.274 6.920 1.00 95.94 103 LEU A CA 1
ATOM 828 C C . LEU A 1 103 ? -16.761 -3.704 8.390 1.00 95.94 103 LEU A C 1
ATOM 830 O O . LEU A 1 103 ? -17.750 -3.633 9.118 1.00 95.94 103 LEU A O 1
ATOM 834 N N . ILE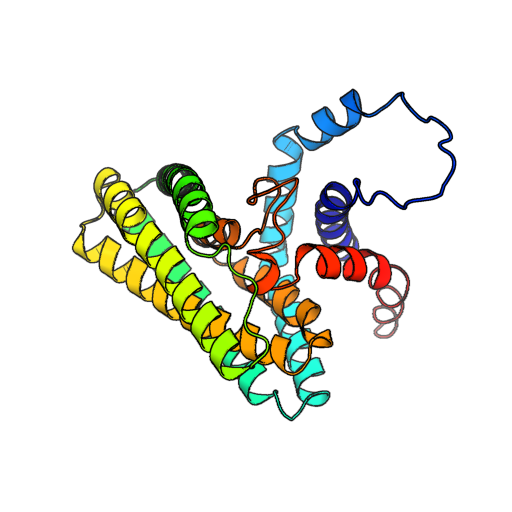 A 1 104 ? -15.571 -4.107 8.849 1.00 96.38 104 ILE A N 1
ATOM 835 C CA . ILE A 1 104 ? -15.319 -4.382 10.272 1.00 96.38 104 ILE A CA 1
ATOM 836 C C . ILE A 1 104 ? -15.544 -3.105 11.089 1.00 96.38 104 ILE A C 1
ATOM 838 O O . ILE A 1 104 ?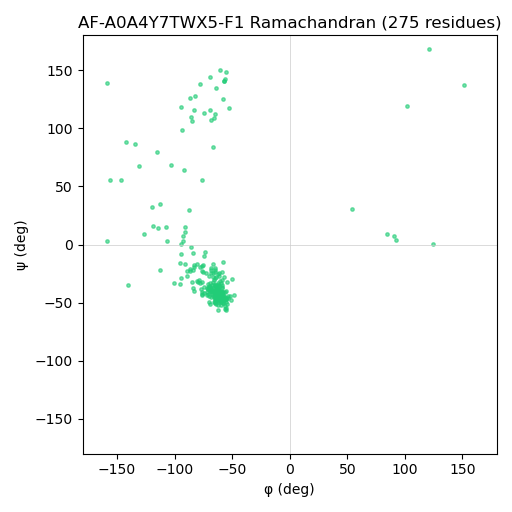 -16.292 -3.121 12.060 1.00 96.38 104 ILE A O 1
ATOM 842 N N . PHE A 1 105 ? -14.968 -1.976 10.683 1.00 95.62 105 PHE A N 1
ATOM 843 C CA . PHE A 1 105 ? -15.141 -0.711 11.404 1.00 95.62 105 PHE A CA 1
ATOM 844 C C . PHE A 1 105 ? -16.612 -0.285 11.487 1.00 95.62 105 PHE A C 1
ATOM 846 O O . PHE A 1 105 ? -17.091 0.079 12.561 1.00 95.62 105 PHE A O 1
ATOM 853 N N . GLU A 1 106 ? -17.353 -0.417 10.386 1.00 95.75 106 GLU A N 1
ATOM 854 C CA . GLU A 1 106 ? -18.796 -0.161 10.346 1.00 95.75 106 GLU A CA 1
ATOM 855 C C . GLU A 1 106 ? -19.574 -1.098 11.286 1.00 95.75 106 GLU A C 1
ATOM 857 O O . GLU A 1 106 ? -20.442 -0.641 12.033 1.00 95.75 106 GLU A O 1
ATOM 862 N N . GLN A 1 107 ? -19.238 -2.394 11.306 1.00 97.44 107 GLN A N 1
ATOM 863 C CA . GLN A 1 107 ? -19.868 -3.391 12.178 1.00 97.44 107 GLN A CA 1
ATOM 864 C C . GLN A 1 107 ? -19.713 -3.045 13.667 1.00 97.44 107 GLN A C 1
ATOM 866 O O . GLN A 1 107 ? -20.655 -3.237 14.439 1.00 97.44 107 GLN A O 1
ATOM 871 N N . TYR A 1 108 ? -18.541 -2.553 14.069 1.00 97.56 108 TYR A N 1
ATOM 872 C CA . TYR A 1 108 ? -18.233 -2.210 15.460 1.00 97.56 108 TYR A CA 1
ATOM 873 C C . TYR A 1 108 ? -18.515 -0.739 15.805 1.00 97.56 108 TYR A C 1
ATOM 875 O O . TYR A 1 108 ? -18.286 -0.336 16.941 1.00 97.56 108 TYR A O 1
ATOM 883 N N . GLN A 1 109 ? -19.048 0.056 14.865 1.00 96.94 109 GLN A N 1
ATOM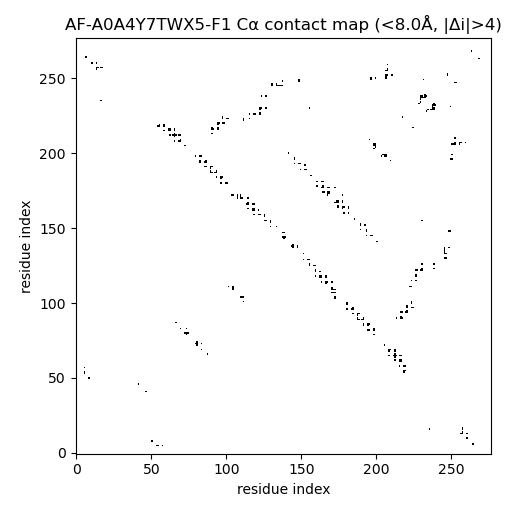 884 C CA . GLN A 1 109 ? -19.257 1.506 15.019 1.00 96.94 109 GLN A CA 1
ATOM 885 C C . GLN A 1 109 ? -17.974 2.255 15.431 1.00 96.94 109 GLN A C 1
ATOM 887 O O . GLN A 1 109 ? -18.026 3.267 16.131 1.00 96.94 109 GLN A O 1
ATOM 892 N N . ALA A 1 110 ? -16.823 1.741 14.999 1.00 95.69 110 ALA A N 1
ATOM 893 C CA . ALA A 1 110 ? -15.515 2.313 15.268 1.00 95.69 110 ALA A CA 1
ATOM 894 C C . ALA A 1 110 ? -15.268 3.513 14.347 1.00 95.69 110 ALA A C 1
ATOM 896 O O . ALA A 1 110 ? -15.566 3.447 13.154 1.00 95.69 110 ALA A O 1
ATOM 897 N N . ASP A 1 111 ? -14.693 4.591 14.883 1.00 94.12 111 ASP A N 1
ATOM 898 C CA . ASP A 1 111 ? -14.289 5.750 14.085 1.00 94.12 111 ASP A CA 1
ATOM 899 C C . ASP A 1 111 ? -13.020 5.421 13.277 1.00 94.12 111 ASP A C 1
ATOM 901 O O . ASP A 1 111 ? -11.950 5.240 13.872 1.00 94.12 111 ASP A O 1
ATOM 905 N N . PRO A 1 112 ? -13.086 5.363 11.932 1.00 91.62 112 PRO A N 1
ATOM 906 C CA . PRO A 1 112 ? -11.905 5.128 11.115 1.00 91.62 112 PRO A CA 1
ATOM 907 C C . PRO A 1 112 ? -10.835 6.196 11.330 1.00 91.62 112 PRO A C 1
ATOM 909 O O . PRO A 1 112 ? -9.654 5.867 11.318 1.00 91.62 112 PRO A O 1
ATOM 912 N N . GLN A 1 113 ? -11.216 7.459 11.561 1.00 90.69 113 GLN A N 1
ATOM 913 C CA . GLN A 1 113 ? -10.255 8.554 11.690 1.00 90.69 113 GLN A CA 1
ATOM 914 C C . GLN A 1 113 ? -9.368 8.383 12.927 1.00 90.69 113 GLN A C 1
ATOM 916 O O . GLN A 1 113 ? -8.155 8.572 12.834 1.00 90.69 113 GLN A O 1
ATOM 921 N N . ALA A 1 114 ? -9.941 7.929 14.043 1.00 92.31 114 ALA A N 1
ATOM 922 C CA . ALA A 1 114 ? -9.188 7.612 15.251 1.00 92.31 114 ALA A CA 1
ATOM 923 C C . ALA A 1 114 ? -8.115 6.532 15.009 1.00 92.31 114 ALA A C 1
ATOM 925 O O . ALA A 1 114 ? -6.983 6.684 15.470 1.00 92.31 114 ALA A O 1
ATOM 926 N N . LEU A 1 115 ? -8.420 5.481 14.230 1.00 92.69 115 LEU A N 1
ATOM 927 C CA . LEU A 1 115 ? -7.407 4.501 13.813 1.00 92.69 115 LEU A CA 1
ATOM 928 C C . LEU A 1 115 ? -6.302 5.182 12.996 1.00 92.69 115 LEU A C 1
ATOM 930 O O . LEU A 1 115 ? -5.119 4.967 13.260 1.00 92.69 115 LEU A O 1
ATOM 934 N N . LEU A 1 116 ? -6.670 5.991 11.997 1.00 90.56 116 LEU A N 1
ATOM 935 C CA . LEU A 1 116 ? -5.696 6.648 11.120 1.00 90.56 116 LEU A CA 1
ATOM 936 C C . LEU A 1 116 ? -4.734 7.537 11.907 1.00 90.56 116 LEU A C 1
ATOM 938 O O . LEU A 1 116 ? -3.539 7.531 11.616 1.00 90.56 116 LEU A O 1
ATOM 942 N N . ASP A 1 117 ? -5.227 8.280 12.893 1.00 89.44 117 ASP A N 1
ATOM 943 C CA . ASP A 1 117 ? -4.404 9.159 13.722 1.00 89.44 117 ASP A CA 1
ATOM 944 C C . ASP A 1 117 ? -3.363 8.357 14.519 1.00 89.44 117 ASP A C 1
ATOM 946 O O . ASP A 1 117 ? -2.176 8.692 14.485 1.00 89.44 117 ASP A O 1
ATOM 950 N N . ARG A 1 118 ? -3.764 7.227 15.119 1.00 90.44 118 ARG A N 1
ATOM 951 C CA . ARG A 1 118 ? -2.848 6.308 15.820 1.00 90.44 118 ARG A CA 1
ATOM 952 C C . ARG A 1 118 ? -1.816 5.675 14.891 1.00 90.44 118 ARG A C 1
ATOM 954 O O . ARG A 1 118 ? -0.633 5.618 15.220 1.00 90.44 118 ARG A O 1
ATOM 961 N N . LEU A 1 119 ? -2.245 5.222 13.714 1.00 91.56 119 LEU A N 1
ATOM 962 C CA . LEU A 1 119 ? -1.342 4.636 12.722 1.00 91.56 119 LEU A CA 1
ATOM 963 C C . LEU A 1 119 ? -0.363 5.668 12.153 1.00 91.56 119 LEU A C 1
ATOM 965 O O . LEU A 1 119 ? 0.764 5.319 11.821 1.00 91.56 119 LEU A O 1
ATOM 969 N N . ASN A 1 120 ? -0.767 6.933 12.033 1.00 88.44 120 ASN A N 1
ATOM 970 C CA . ASN A 1 120 ? 0.117 8.007 11.586 1.00 88.44 120 ASN A CA 1
ATOM 971 C C . ASN A 1 120 ? 1.219 8.311 12.610 1.00 88.44 120 ASN A C 1
ATOM 973 O O . ASN A 1 120 ? 2.361 8.552 12.214 1.00 88.44 120 ASN A O 1
ATOM 977 N N . GLU A 1 121 ? 0.880 8.311 13.900 1.00 87.75 121 GLU A N 1
ATOM 978 C CA . GLU A 1 121 ? 1.844 8.468 14.993 1.00 87.75 121 GLU A CA 1
ATOM 979 C C . GLU A 1 121 ? 2.845 7.306 14.977 1.00 87.75 121 GLU A C 1
ATOM 981 O O . GLU A 1 121 ? 4.036 7.516 14.749 1.00 87.75 121 GLU A O 1
ATOM 986 N N . ALA A 1 122 ? 2.348 6.071 15.052 1.00 89.00 122 ALA A N 1
ATOM 987 C CA . ALA A 1 122 ? 3.190 4.879 15.050 1.00 89.00 122 ALA A CA 1
ATOM 988 C C . ALA A 1 122 ? 4.009 4.699 13.764 1.00 89.00 122 ALA A C 1
ATOM 990 O O . ALA A 1 122 ? 5.136 4.208 13.794 1.00 89.00 122 ALA A O 1
ATOM 991 N N . GLY A 1 123 ? 3.462 5.117 12.623 1.00 87.44 123 GLY A N 1
ATOM 992 C CA . GLY A 1 123 ? 4.162 5.075 11.348 1.00 87.44 123 GLY A CA 1
ATOM 993 C C . GLY A 1 123 ? 5.369 6.005 11.288 1.00 87.44 123 GLY A C 1
ATOM 994 O O . GLY A 1 123 ? 6.347 5.689 10.613 1.00 87.44 123 GLY A O 1
ATOM 995 N N . THR A 1 124 ? 5.326 7.126 12.013 1.00 86.94 124 THR A N 1
ATOM 996 C CA . THR A 1 124 ? 6.473 8.035 12.134 1.00 86.94 124 THR A CA 1
ATOM 997 C C . THR A 1 124 ? 7.607 7.341 12.886 1.00 86.94 124 THR A C 1
ATOM 999 O O . THR A 1 124 ? 8.716 7.248 12.359 1.00 86.94 124 THR A O 1
ATOM 1002 N N . ASP A 1 125 ? 7.301 6.739 14.038 1.00 86.75 125 ASP A N 1
ATOM 1003 C CA . ASP A 1 125 ? 8.274 5.990 14.842 1.00 86.75 125 ASP A CA 1
ATOM 1004 C C . ASP A 1 125 ? 8.847 4.786 14.082 1.00 86.75 125 ASP A C 1
ATOM 1006 O O . ASP A 1 125 ? 10.057 4.541 14.104 1.00 86.75 125 ASP A O 1
ATOM 1010 N N . ALA A 1 126 ? 7.991 4.035 13.378 1.00 86.38 126 ALA A N 1
ATOM 1011 C CA . ALA A 1 126 ? 8.411 2.895 12.571 1.00 86.38 126 ALA A CA 1
ATOM 1012 C C . ALA A 1 126 ? 9.430 3.334 11.515 1.00 86.38 126 ALA A C 1
ATOM 1014 O O . ALA A 1 126 ? 10.512 2.757 11.422 1.00 86.38 126 ALA A O 1
ATOM 1015 N N . VAL A 1 127 ? 9.124 4.391 10.760 1.00 83.50 127 VAL A N 1
ATOM 1016 C CA . VAL A 1 127 ? 10.015 4.900 9.714 1.00 83.50 127 VAL A CA 1
ATOM 1017 C C . VAL A 1 127 ? 11.346 5.389 10.289 1.00 83.50 127 VAL A C 1
ATOM 1019 O O . VAL A 1 127 ? 12.390 5.050 9.733 1.00 83.50 127 VAL A O 1
ATOM 1022 N N . GLU A 1 128 ? 11.350 6.115 11.408 1.00 86.75 128 GLU A N 1
ATOM 1023 C CA . GLU A 1 128 ? 12.593 6.558 12.058 1.00 86.75 128 GLU A CA 1
ATOM 1024 C C . GLU A 1 128 ? 13.467 5.388 12.536 1.00 86.75 128 GLU A C 1
ATOM 1026 O O . GLU A 1 128 ? 14.696 5.439 12.439 1.00 86.75 128 GLU A O 1
ATOM 1031 N N . ASN A 1 129 ? 12.857 4.319 13.050 1.00 86.25 129 ASN A N 1
ATOM 1032 C CA . ASN A 1 129 ? 13.588 3.133 13.497 1.00 86.25 129 ASN A CA 1
ATOM 1033 C C . ASN A 1 129 ? 14.157 2.337 12.321 1.00 86.25 129 ASN A C 1
ATOM 1035 O O . ASN A 1 129 ? 15.323 1.945 12.345 1.00 86.25 129 ASN A O 1
ATOM 1039 N N . LEU A 1 130 ? 13.373 2.166 11.259 1.00 83.38 130 LEU A N 1
ATOM 1040 C CA . LEU A 1 130 ? 13.810 1.475 10.048 1.00 83.38 130 LEU A CA 1
ATOM 1041 C C . LEU A 1 130 ? 14.925 2.222 9.333 1.00 83.38 130 LEU A C 1
ATOM 1043 O O . LEU A 1 130 ? 15.823 1.601 8.779 1.00 83.38 130 LEU A O 1
ATOM 1047 N N . GLN A 1 131 ? 14.903 3.552 9.350 1.00 83.06 131 GLN A N 1
ATOM 1048 C CA . GLN A 1 131 ? 15.992 4.339 8.781 1.00 83.06 131 GLN A CA 1
ATOM 1049 C C . GLN A 1 131 ? 17.322 4.001 9.440 1.00 83.06 131 GLN A C 1
ATOM 1051 O O . GLN A 1 131 ? 18.297 3.839 8.717 1.00 83.06 131 GLN A O 1
ATOM 1056 N N . LYS A 1 132 ? 17.331 3.824 10.768 1.00 87.88 132 LYS A N 1
ATOM 1057 C CA . LYS A 1 132 ? 18.511 3.402 11.538 1.00 87.88 132 LYS A CA 1
ATOM 1058 C C . LYS A 1 132 ? 18.892 1.945 11.259 1.00 87.88 132 LYS A C 1
ATOM 1060 O O . LYS A 1 132 ? 20.070 1.605 11.241 1.00 87.88 132 LYS A O 1
ATOM 1065 N N . GLU A 1 133 ? 17.908 1.070 11.049 1.00 86.38 133 GLU A N 1
ATOM 1066 C CA . GLU A 1 133 ? 18.138 -0.350 10.743 1.00 86.38 133 GLU A CA 1
ATOM 1067 C C . GLU A 1 133 ? 18.718 -0.554 9.328 1.00 86.38 133 GLU A C 1
ATOM 1069 O O . GLU A 1 133 ? 19.619 -1.372 9.125 1.00 86.38 133 GLU A O 1
ATOM 1074 N N . PHE A 1 134 ? 18.252 0.236 8.358 1.00 85.31 134 PHE A N 1
ATOM 1075 C CA . PHE A 1 134 ? 18.515 0.081 6.926 1.00 85.31 134 PHE A CA 1
ATOM 1076 C C . PHE A 1 134 ? 19.378 1.218 6.335 1.00 85.31 134 PHE A C 1
ATOM 1078 O O . PHE A 1 134 ? 19.216 1.590 5.173 1.00 85.31 134 PHE A O 1
ATOM 1085 N N . GLU A 1 135 ? 20.338 1.754 7.100 1.00 84.19 135 GLU A N 1
ATOM 1086 C CA . GLU A 1 135 ? 21.258 2.826 6.654 1.00 84.19 135 GLU A CA 1
ATOM 1087 C C . GLU A 1 135 ? 22.227 2.395 5.538 1.00 84.19 135 GLU A C 1
ATOM 1089 O O . GLU A 1 135 ? 22.846 3.230 4.872 1.00 84.19 135 GLU A O 1
ATOM 1094 N N . LYS A 1 136 ? 22.397 1.085 5.338 1.00 83.06 136 LYS A N 1
ATOM 1095 C CA . LYS A 1 136 ? 23.347 0.547 4.362 1.00 83.06 136 LYS A CA 1
ATOM 1096 C C . LYS A 1 136 ? 22.879 0.833 2.929 1.00 83.06 136 LYS A C 1
ATOM 1098 O O . LYS A 1 136 ? 21.681 0.768 2.649 1.00 83.06 136 LYS A O 1
ATOM 1103 N N . PRO A 1 137 ? 23.811 1.107 1.996 1.00 82.31 137 PRO A N 1
ATOM 1104 C CA . PRO A 1 137 ? 23.461 1.223 0.588 1.00 82.31 137 PRO A CA 1
ATOM 1105 C C . PRO A 1 137 ? 22.860 -0.092 0.084 1.00 82.31 137 PRO A C 1
ATOM 1107 O O . PRO A 1 137 ? 23.212 -1.173 0.563 1.00 82.31 137 PRO A O 1
ATOM 1110 N N . LEU A 1 138 ? 21.975 0.008 -0.908 1.00 82.12 138 LEU A N 1
ATOM 1111 C CA . LEU A 1 138 ? 21.425 -1.175 -1.558 1.00 82.12 138 LEU A CA 1
ATOM 1112 C C . LEU A 1 138 ? 22.540 -2.052 -2.147 1.00 82.12 138 LEU A C 1
ATOM 1114 O O . LEU A 1 138 ? 23.458 -1.511 -2.772 1.00 82.12 138 LEU A O 1
ATOM 1118 N N . PRO A 1 139 ? 22.419 -3.386 -2.047 1.00 89.00 139 PRO A N 1
ATOM 1119 C CA . PRO A 1 139 ? 23.290 -4.297 -2.773 1.00 89.00 139 PRO A CA 1
ATOM 1120 C C . PRO A 1 139 ? 23.271 -4.040 -4.290 1.00 89.00 139 PRO A C 1
ATOM 1122 O O . PRO A 1 139 ? 22.229 -3.720 -4.885 1.00 89.00 139 PRO A O 1
ATOM 1125 N N . GLU A 1 140 ? 24.438 -4.188 -4.924 1.00 89.75 140 GLU A N 1
ATOM 1126 C CA . GLU A 1 140 ? 24.566 -4.114 -6.384 1.00 89.75 140 GLU A CA 1
ATOM 1127 C C . GLU A 1 140 ? 23.903 -5.319 -7.056 1.00 89.75 140 GLU A C 1
ATOM 1129 O O . GLU A 1 140 ? 23.217 -5.148 -8.067 1.00 89.75 140 GLU A O 1
ATOM 1134 N N . ASP A 1 141 ? 24.060 -6.506 -6.461 1.00 92.88 141 ASP A N 1
ATOM 1135 C CA . ASP A 1 141 ? 23.438 -7.740 -6.925 1.00 92.88 141 ASP A CA 1
ATOM 1136 C C . ASP A 1 141 ? 21.906 -7.664 -6.838 1.00 92.88 141 ASP A C 1
ATOM 1138 O O . ASP A 1 141 ? 21.327 -7.196 -5.853 1.00 92.88 141 ASP A O 1
ATOM 1142 N N . MET A 1 142 ? 21.239 -8.111 -7.902 1.00 87.38 142 MET A N 1
ATOM 1143 C CA . MET A 1 142 ? 19.787 -8.006 -8.021 1.00 87.38 142 MET A CA 1
ATOM 1144 C C . MET A 1 142 ? 19.040 -8.911 -7.038 1.00 87.38 142 MET A C 1
ATOM 1146 O O . MET A 1 142 ? 18.002 -8.499 -6.512 1.00 87.38 142 MET A O 1
ATOM 1150 N N . ASP A 1 143 ? 19.542 -10.119 -6.785 1.00 91.19 143 ASP A N 1
ATOM 1151 C CA . ASP A 1 143 ? 18.886 -11.077 -5.899 1.00 91.19 143 ASP A CA 1
ATOM 1152 C C . ASP A 1 143 ? 19.069 -10.653 -4.437 1.00 91.19 143 ASP A C 1
ATOM 1154 O O . ASP A 1 143 ? 18.105 -10.651 -3.662 1.00 91.19 143 ASP A O 1
ATOM 1158 N N . GLU A 1 144 ? 20.269 -10.190 -4.072 1.00 92.31 144 GLU A N 1
ATOM 1159 C CA . GLU A 1 144 ? 20.527 -9.590 -2.760 1.00 92.31 144 GLU A CA 1
ATOM 1160 C C . GLU A 1 144 ? 19.672 -8.340 -2.529 1.00 92.31 144 GLU A C 1
ATOM 1162 O O . GLU A 1 144 ? 19.088 -8.181 -1.455 1.00 92.31 144 GLU A O 1
ATOM 1167 N N . ARG A 1 145 ? 19.522 -7.474 -3.540 1.00 87.81 145 ARG A N 1
ATOM 1168 C CA . ARG A 1 145 ? 18.652 -6.292 -3.457 1.00 87.81 145 ARG A CA 1
ATOM 1169 C C . ARG A 1 145 ? 17.187 -6.672 -3.268 1.00 87.81 145 ARG A C 1
ATOM 1171 O O . ARG A 1 145 ? 16.499 -6.054 -2.455 1.00 87.81 145 ARG A O 1
ATOM 1178 N N . ALA A 1 146 ? 16.698 -7.673 -3.998 1.00 89.19 146 ALA A N 1
ATOM 1179 C CA . ALA A 1 146 ? 15.326 -8.150 -3.858 1.00 89.19 146 ALA A CA 1
ATOM 1180 C C . ALA A 1 146 ? 15.067 -8.713 -2.452 1.00 89.19 146 ALA A C 1
ATOM 1182 O O . ALA A 1 146 ? 14.025 -8.420 -1.861 1.00 89.19 146 ALA A O 1
ATOM 1183 N N . LYS A 1 147 ? 16.027 -9.463 -1.898 1.00 92.94 147 LYS A N 1
ATOM 1184 C CA . LYS A 1 147 ? 15.967 -9.981 -0.526 1.00 92.94 147 LYS A CA 1
ATOM 1185 C C . LYS A 1 147 ? 15.979 -8.854 0.507 1.00 92.94 147 LYS A C 1
ATOM 1187 O O . LYS A 1 147 ? 15.105 -8.824 1.367 1.00 92.94 147 LYS A O 1
ATOM 1192 N N . TYR A 1 148 ? 16.898 -7.898 0.372 1.00 90.00 148 TYR A N 1
ATOM 1193 C CA . TYR A 1 148 ? 16.985 -6.730 1.250 1.00 90.00 148 TYR A CA 1
ATOM 1194 C C . TYR A 1 148 ? 15.680 -5.923 1.257 1.00 90.00 148 TYR A C 1
ATOM 1196 O O . TYR A 1 148 ? 15.175 -5.543 2.309 1.00 90.00 148 TYR A O 1
ATOM 1204 N N . ARG A 1 149 ? 15.080 -5.710 0.078 1.00 89.56 149 ARG A N 1
ATOM 1205 C CA . ARG A 1 149 ? 13.786 -5.028 -0.050 1.00 89.56 149 ARG A CA 1
ATOM 1206 C C . ARG A 1 149 ? 12.669 -5.796 0.660 1.00 89.56 149 ARG A C 1
ATOM 1208 O O . ARG A 1 149 ? 11.868 -5.172 1.346 1.00 89.56 149 ARG A O 1
ATOM 1215 N N . ALA A 1 150 ? 12.612 -7.119 0.505 1.00 92.94 150 ALA A N 1
ATOM 1216 C CA . ALA A 1 150 ? 11.608 -7.949 1.170 1.00 92.94 150 ALA A CA 1
ATOM 1217 C C . ALA A 1 150 ? 11.752 -7.913 2.702 1.00 92.94 150 ALA A C 1
ATOM 1219 O O . ALA A 1 150 ? 10.754 -7.737 3.393 1.00 92.94 150 ALA A O 1
ATOM 1220 N N . GLU A 1 151 ? 12.980 -8.009 3.223 1.00 93.19 151 GLU A N 1
ATOM 1221 C CA . GLU A 1 151 ? 13.271 -7.894 4.661 1.00 93.19 151 GLU A CA 1
ATOM 1222 C C . GLU A 1 151 ? 12.845 -6.532 5.213 1.00 93.19 151 GLU A C 1
ATOM 1224 O O . GLU A 1 151 ? 12.174 -6.462 6.242 1.00 93.19 151 GLU A O 1
ATOM 1229 N N . MET A 1 152 ? 13.167 -5.458 4.492 1.00 90.06 152 MET A N 1
ATOM 1230 C CA . MET A 1 152 ? 12.766 -4.109 4.868 1.00 90.06 152 MET A CA 1
ATOM 1231 C C . MET A 1 152 ? 11.245 -3.958 4.880 1.00 90.06 152 MET A C 1
ATOM 1233 O O . MET A 1 152 ? 10.712 -3.552 5.906 1.00 90.06 152 MET A O 1
ATOM 1237 N N . ILE A 1 153 ? 10.538 -4.329 3.801 1.00 90.75 153 ILE A N 1
ATOM 1238 C CA . ILE A 1 153 ? 9.066 -4.244 3.728 1.00 90.75 153 ILE A CA 1
ATOM 1239 C C . ILE A 1 153 ? 8.418 -5.036 4.872 1.00 90.75 153 ILE A C 1
ATOM 1241 O O . ILE A 1 153 ? 7.545 -4.500 5.555 1.00 90.75 153 ILE A O 1
ATOM 1245 N N . ALA A 1 154 ? 8.866 -6.272 5.109 1.00 94.25 154 ALA A N 1
ATOM 1246 C CA . ALA A 1 154 ? 8.355 -7.101 6.195 1.00 94.25 154 ALA A CA 1
ATOM 1247 C C . ALA A 1 154 ? 8.614 -6.458 7.567 1.00 94.25 154 ALA A C 1
ATOM 1249 O O . ALA A 1 154 ? 7.713 -6.415 8.402 1.00 94.25 154 ALA A O 1
ATOM 1250 N N . SER A 1 155 ? 9.810 -5.898 7.796 1.00 91.94 155 SER A N 1
ATOM 1251 C CA . SER A 1 155 ? 10.127 -5.177 9.037 1.00 91.94 155 SER A CA 1
ATOM 1252 C C . SER A 1 155 ? 9.187 -3.984 9.244 1.00 91.94 155 SER A C 1
ATOM 1254 O O . SER A 1 155 ? 8.632 -3.841 10.335 1.00 91.94 155 SER A O 1
ATOM 1256 N N . ILE A 1 156 ? 8.920 -3.182 8.199 1.00 89.38 156 ILE A N 1
ATOM 1257 C CA . ILE A 1 156 ? 7.989 -2.042 8.288 1.00 89.38 156 ILE A CA 1
ATOM 1258 C C . ILE A 1 156 ? 6.604 -2.503 8.719 1.00 89.38 156 ILE A C 1
ATOM 1260 O O . ILE A 1 156 ? 6.018 -1.949 9.648 1.00 89.38 156 ILE A O 1
ATOM 1264 N N . LEU A 1 157 ? 6.070 -3.517 8.045 1.00 92.81 157 LEU A N 1
ATOM 1265 C CA . LEU A 1 157 ? 4.705 -3.955 8.293 1.00 92.81 157 LEU A CA 1
ATOM 1266 C C . LEU A 1 157 ? 4.576 -4.656 9.650 1.00 92.81 157 LEU A C 1
ATOM 1268 O O . LEU A 1 157 ? 3.584 -4.447 10.339 1.00 92.81 157 LEU A O 1
ATOM 1272 N N . ASN A 1 158 ? 5.597 -5.385 10.102 1.00 94.19 158 ASN A N 1
ATOM 1273 C CA . ASN A 1 158 ? 5.611 -5.968 11.445 1.00 94.19 158 ASN A CA 1
ATOM 1274 C C . ASN A 1 158 ? 5.592 -4.894 12.546 1.00 94.19 158 ASN A C 1
ATOM 1276 O O . ASN A 1 158 ? 4.888 -5.049 13.541 1.00 94.19 158 ASN A O 1
ATOM 1280 N N . HIS A 1 159 ? 6.304 -3.776 12.360 1.00 92.62 159 HIS A N 1
ATOM 1281 C CA . HIS A 1 159 ? 6.257 -2.649 13.302 1.00 92.62 159 HIS A CA 1
ATOM 1282 C C . HIS A 1 159 ? 4.879 -1.976 13.360 1.00 92.62 159 HIS A C 1
ATOM 1284 O O . HIS A 1 159 ? 4.537 -1.372 14.374 1.00 92.62 159 HIS A O 1
ATOM 1290 N N . MET A 1 160 ? 4.076 -2.102 12.302 1.00 93.31 160 MET A N 1
ATOM 1291 C CA . MET A 1 160 ? 2.732 -1.529 12.227 1.00 93.31 160 MET A CA 1
ATOM 1292 C C . MET A 1 160 ? 1.638 -2.430 12.804 1.00 93.31 160 MET A C 1
ATOM 1294 O O . MET A 1 160 ? 0.582 -1.910 13.165 1.00 93.31 160 MET A O 1
ATOM 1298 N N . GLU A 1 161 ? 1.868 -3.743 12.926 1.00 95.94 161 GLU A N 1
ATOM 1299 C CA . GLU A 1 161 ? 0.859 -4.678 13.443 1.00 95.94 161 GLU A CA 1
ATOM 1300 C C . GLU A 1 161 ? 0.442 -4.310 14.870 1.00 95.94 161 GLU A C 1
ATOM 1302 O O . GLU A 1 161 ? -0.743 -4.147 15.146 1.00 95.94 161 GLU A O 1
ATOM 1307 N N . GLY A 1 162 ? 1.410 -4.133 15.774 1.00 95.94 162 GLY A N 1
ATOM 1308 C CA . GLY A 1 162 ? 1.139 -3.807 17.177 1.00 95.94 162 GLY A CA 1
ATOM 1309 C C . GLY A 1 162 ? 0.284 -2.543 17.341 1.00 95.94 162 GLY A C 1
ATOM 1310 O O . GLY A 1 162 ? -0.784 -2.615 17.945 1.00 95.94 162 GLY A O 1
ATOM 1311 N N . PRO A 1 163 ? 0.701 -1.395 16.778 1.00 94.94 163 PRO A N 1
ATOM 1312 C CA . PRO A 1 163 ? -0.093 -0.170 16.779 1.00 94.94 163 PRO A CA 1
ATOM 1313 C C . PRO A 1 163 ? -1.486 -0.328 16.166 1.00 94.94 163 PRO A C 1
ATOM 1315 O O . PRO A 1 163 ? -2.449 0.201 16.714 1.00 94.94 163 PRO A O 1
ATOM 1318 N N . TYR A 1 164 ? -1.609 -1.069 15.061 1.00 96.06 164 TYR A N 1
ATOM 1319 C CA . TYR A 1 164 ? -2.902 -1.340 14.437 1.00 96.06 164 TYR A CA 1
ATOM 1320 C C . TYR A 1 164 ? -3.832 -2.129 15.358 1.00 96.06 164 TYR A C 1
ATOM 1322 O O . TYR A 1 164 ? -4.995 -1.757 15.518 1.00 96.06 164 TYR A O 1
ATOM 1330 N N . VAL A 1 165 ? -3.327 -3.200 15.969 1.00 98.00 165 VAL A N 1
ATOM 1331 C CA . VAL A 1 165 ? -4.096 -4.066 16.869 1.00 98.00 165 VAL A CA 1
ATOM 1332 C C . VAL A 1 165 ? -4.524 -3.288 18.108 1.00 98.00 165 VAL A C 1
ATOM 1334 O O . VAL A 1 165 ? -5.721 -3.205 18.369 1.00 98.00 165 VAL A O 1
ATOM 1337 N N . THR A 1 166 ? -3.587 -2.615 18.783 1.00 97.06 166 THR A N 1
ATOM 1338 C CA . THR A 1 166 ? -3.877 -1.794 19.969 1.00 97.06 166 THR A CA 1
ATOM 1339 C C . THR A 1 166 ? -4.925 -0.722 19.668 1.00 97.06 166 THR A C 1
ATOM 1341 O O . THR A 1 166 ? -5.902 -0.587 20.400 1.00 97.06 166 THR A O 1
ATOM 1344 N N . ALA A 1 167 ? -4.769 0.024 18.567 1.00 95.44 167 ALA A N 1
ATOM 1345 C CA . ALA A 1 167 ? -5.726 1.062 18.190 1.00 95.44 167 ALA A CA 1
ATOM 1346 C C . ALA A 1 167 ? -7.105 0.484 17.828 1.00 95.44 167 ALA A C 1
ATOM 1348 O O . ALA A 1 167 ? -8.126 1.097 18.123 1.00 95.44 167 ALA A O 1
ATOM 1349 N N . SER A 1 168 ? -7.153 -0.701 17.217 1.00 96.75 168 SER A N 1
ATOM 1350 C CA . SER A 1 168 ? -8.414 -1.382 16.905 1.00 96.75 168 SER A CA 1
ATOM 1351 C C . SER A 1 168 ? -9.132 -1.858 18.176 1.00 96.75 168 SER A C 1
ATOM 1353 O O . SER A 1 168 ? -10.346 -1.688 18.290 1.00 96.75 168 SER A O 1
ATOM 1355 N N . GLU A 1 169 ? -8.396 -2.387 19.157 1.00 97.88 169 GLU A N 1
ATOM 1356 C CA . GLU A 1 169 ? -8.942 -2.789 20.460 1.00 97.88 169 GLU A CA 1
ATOM 1357 C C . GLU A 1 169 ? -9.483 -1.599 21.260 1.00 97.88 169 GLU A C 1
ATOM 1359 O O . GLU A 1 169 ? -10.573 -1.688 21.828 1.00 97.88 169 GLU A O 1
ATOM 1364 N N . GLU A 1 170 ? -8.779 -0.459 21.255 1.00 96.69 170 GLU A N 1
ATOM 1365 C CA . GLU A 1 170 ? -9.259 0.799 21.855 1.00 96.69 170 GLU A CA 1
ATOM 1366 C C . GLU A 1 170 ? -10.603 1.254 21.253 1.00 96.69 170 GLU A C 1
ATOM 1368 O O . GLU A 1 170 ? -11.406 1.895 21.935 1.00 96.69 170 GLU A O 1
ATOM 1373 N N . LEU A 1 171 ? -10.871 0.884 19.997 1.00 96.31 171 LEU A N 1
ATOM 1374 C CA . LEU A 1 171 ? -12.116 1.155 19.276 1.00 96.31 171 LEU A CA 1
ATOM 1375 C C . LEU A 1 171 ? -13.156 0.025 19.399 1.00 96.31 171 LEU A C 1
ATOM 1377 O O . LEU A 1 171 ? -14.202 0.076 18.755 1.00 96.31 171 LEU A O 1
ATOM 1381 N N . GLY A 1 172 ? -12.897 -0.986 20.233 1.00 97.62 172 GLY A N 1
ATOM 1382 C CA . GLY A 1 172 ? -13.826 -2.081 20.521 1.00 97.62 172 GLY A CA 1
ATOM 1383 C C . GLY A 1 172 ? -13.803 -3.239 19.520 1.00 97.62 172 GLY A C 1
ATOM 1384 O O . GLY A 1 172 ? -14.658 -4.124 19.604 1.00 97.62 172 GLY A O 1
ATOM 1385 N N . ILE A 1 173 ? -12.844 -3.268 18.590 1.00 98.25 173 ILE A N 1
ATOM 1386 C CA . ILE A 1 173 ? -12.646 -4.392 17.668 1.00 98.25 173 ILE A CA 1
ATOM 1387 C C . ILE A 1 173 ? -11.825 -5.474 18.389 1.00 98.25 173 ILE A C 1
ATOM 1389 O O . ILE A 1 173 ? -10.750 -5.170 18.900 1.00 98.25 173 ILE A O 1
ATOM 1393 N N . PRO A 1 174 ? -12.280 -6.740 18.427 1.00 98.31 174 PRO A N 1
ATOM 1394 C CA . PRO A 1 174 ? -11.530 -7.826 19.053 1.00 98.31 174 PRO A CA 1
ATOM 1395 C C . PRO A 1 174 ? -10.122 -8.005 18.468 1.00 98.31 174 PRO A C 1
ATOM 1397 O O . PRO A 1 174 ? -9.943 -7.941 17.249 1.00 98.31 174 PRO A O 1
ATOM 1400 N N . GLU A 1 175 ? -9.142 -8.299 19.329 1.00 98.12 175 GLU A N 1
ATOM 1401 C CA . GLU A 1 175 ? -7.731 -8.485 18.951 1.00 98.12 175 GLU A CA 1
ATOM 1402 C C . GLU A 1 175 ? -7.555 -9.494 17.803 1.00 98.12 175 GLU A C 1
ATOM 1404 O O . GLU A 1 175 ? -6.824 -9.242 16.844 1.00 98.12 175 GLU A O 1
ATOM 1409 N N . ASP A 1 176 ? -8.258 -10.631 17.860 1.00 98.31 176 ASP A N 1
ATOM 1410 C CA . ASP A 1 176 ? -8.188 -11.689 16.847 1.00 98.31 176 ASP A CA 1
ATOM 1411 C C . ASP A 1 176 ? -8.664 -11.198 15.476 1.00 98.31 176 ASP A C 1
ATOM 1413 O O . ASP A 1 176 ? -8.075 -11.543 14.449 1.00 98.31 176 ASP A O 1
ATOM 1417 N N . LYS A 1 177 ? -9.695 -10.346 15.459 1.00 98.06 177 LYS A N 1
ATOM 1418 C CA . LYS A 1 177 ? -10.212 -9.721 14.241 1.00 98.06 177 LYS A CA 1
ATOM 1419 C C . LYS A 1 177 ? -9.269 -8.669 13.693 1.00 98.06 177 LYS A C 1
ATOM 1421 O O . LYS A 1 177 ? -9.021 -8.690 12.490 1.00 98.06 177 LYS A O 1
ATOM 1426 N N . ALA A 1 178 ? -8.704 -7.829 14.554 1.00 97.94 178 ALA A N 1
ATOM 1427 C CA . ALA A 1 178 ? -7.714 -6.840 14.149 1.00 97.94 178 ALA A CA 1
ATOM 1428 C C . ALA A 1 178 ? -6.455 -7.507 13.562 1.00 97.94 178 ALA A C 1
ATOM 1430 O O . ALA A 1 178 ? -6.015 -7.153 12.470 1.00 97.94 178 ALA A O 1
ATOM 1431 N N . ARG A 1 179 ? -5.907 -8.537 14.220 1.00 98.31 179 ARG A N 1
ATOM 1432 C CA . ARG A 1 179 ? -4.758 -9.292 13.690 1.00 98.31 179 ARG A CA 1
ATOM 1433 C C . ARG A 1 179 ? -5.080 -9.975 12.368 1.00 98.31 179 ARG A C 1
ATOM 1435 O O . ARG A 1 179 ? -4.281 -9.914 11.438 1.00 98.31 179 ARG A O 1
ATOM 1442 N N . GLN A 1 180 ? -6.252 -10.604 12.265 1.00 98.19 180 GLN A N 1
ATOM 1443 C CA . GLN A 1 180 ? -6.683 -11.270 11.037 1.00 98.19 180 GLN A CA 1
ATOM 1444 C C . GLN A 1 180 ? -6.769 -10.291 9.858 1.00 98.19 180 GLN A C 1
ATOM 1446 O O . GLN A 1 180 ? -6.287 -10.608 8.769 1.00 98.19 180 GLN A O 1
ATOM 1451 N N . SER A 1 181 ? -7.375 -9.119 10.059 1.00 97.12 181 SER A N 1
ATOM 1452 C CA . SER A 1 181 ? -7.535 -8.131 8.994 1.00 97.12 181 SER A CA 1
ATOM 1453 C C . SER A 1 181 ? -6.217 -7.451 8.626 1.00 97.12 181 SER A C 1
ATOM 1455 O O . SER A 1 181 ? -5.946 -7.236 7.444 1.00 97.12 181 SER A O 1
ATOM 1457 N N . PHE A 1 182 ? -5.359 -7.178 9.613 1.00 97.06 182 PHE A N 1
ATOM 1458 C CA . PHE A 1 182 ? -4.019 -6.657 9.367 1.00 97.06 182 PHE A CA 1
ATOM 1459 C C . PHE A 1 182 ? -3.164 -7.633 8.561 1.00 97.06 182 PHE A C 1
ATOM 1461 O O . PHE A 1 182 ? -2.545 -7.236 7.579 1.00 97.06 182 PHE A O 1
ATOM 1468 N N . GLU A 1 183 ? -3.159 -8.915 8.934 1.00 97.81 183 GLU A N 1
ATOM 1469 C CA . GLU A 1 183 ? -2.378 -9.952 8.256 1.00 97.81 183 GLU A CA 1
ATOM 1470 C C . GLU A 1 183 ? -2.754 -10.081 6.773 1.00 97.81 183 GLU A C 1
ATOM 1472 O O . GLU A 1 183 ? -1.882 -10.270 5.922 1.00 97.81 183 GLU A O 1
ATOM 1477 N N . ALA A 1 184 ? -4.042 -9.941 6.446 1.00 97.50 184 ALA A N 1
ATOM 1478 C CA . ALA A 1 184 ? -4.516 -9.950 5.065 1.00 97.50 184 ALA A CA 1
ATOM 1479 C C . ALA A 1 184 ? -3.952 -8.765 4.257 1.00 97.50 184 ALA A C 1
ATOM 1481 O O . ALA A 1 184 ? -3.391 -8.957 3.175 1.00 97.50 184 ALA A O 1
ATOM 1482 N N . ILE A 1 185 ? -4.021 -7.549 4.814 1.00 96.00 185 ILE A N 1
ATOM 1483 C CA . ILE A 1 185 ? -3.441 -6.343 4.200 1.00 96.00 185 ILE A CA 1
ATOM 1484 C C . ILE A 1 185 ? -1.920 -6.469 4.073 1.00 96.00 185 ILE A C 1
ATOM 1486 O O . ILE A 1 185 ? -1.366 -6.161 3.017 1.00 96.00 185 ILE A O 1
ATOM 1490 N N . ARG A 1 186 ? -1.245 -6.943 5.128 1.00 96.25 186 ARG A N 1
ATOM 1491 C CA . ARG A 1 186 ? 0.210 -7.114 5.178 1.00 96.25 186 ARG A CA 1
ATOM 1492 C C . ARG A 1 186 ? 0.696 -7.992 4.034 1.00 96.25 186 ARG A C 1
ATOM 1494 O O . ARG A 1 186 ? 1.552 -7.555 3.271 1.00 96.25 186 ARG A O 1
ATO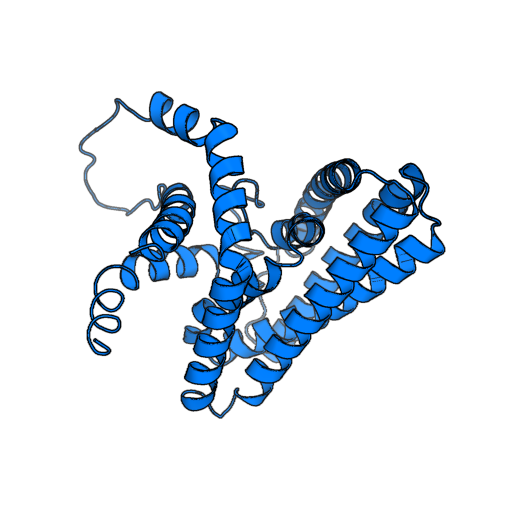M 1501 N N . ARG A 1 187 ? 0.122 -9.189 3.870 1.00 97.31 187 ARG A N 1
ATOM 1502 C CA . ARG A 1 187 ? 0.509 -10.115 2.792 1.00 97.31 187 ARG A CA 1
ATOM 1503 C C . ARG A 1 187 ? 0.305 -9.504 1.411 1.00 97.31 187 ARG A C 1
ATOM 1505 O O . ARG A 1 187 ? 1.213 -9.548 0.587 1.00 97.31 187 ARG A O 1
ATOM 1512 N N . ALA A 1 188 ? -0.852 -8.882 1.178 1.00 96.75 188 ALA A N 1
ATOM 1513 C CA . ALA A 1 188 ? -1.140 -8.243 -0.102 1.00 96.75 188 ALA A CA 1
ATOM 1514 C C . ALA A 1 188 ? -0.160 -7.094 -0.412 1.00 96.75 188 ALA A C 1
ATOM 1516 O O . ALA A 1 188 ? 0.286 -6.961 -1.554 1.00 96.75 188 ALA A O 1
ATOM 1517 N N . LEU A 1 189 ? 0.219 -6.290 0.591 1.00 94.50 189 LEU A N 1
ATOM 1518 C CA . LEU A 1 189 ? 1.238 -5.243 0.451 1.00 94.50 189 LEU A CA 1
ATOM 1519 C C . LEU A 1 189 ? 2.626 -5.822 0.158 1.00 94.50 189 LEU A C 1
ATOM 1521 O O . LEU A 1 189 ? 3.274 -5.358 -0.780 1.00 94.50 189 LEU A O 1
ATOM 1525 N N . GLU A 1 190 ? 3.078 -6.817 0.927 1.00 95.12 190 GLU A N 1
ATOM 1526 C CA . GLU A 1 190 ? 4.381 -7.471 0.738 1.00 95.12 190 GLU A CA 1
ATOM 1527 C C . GLU A 1 190 ? 4.525 -8.008 -0.687 1.00 95.12 190 GLU A C 1
ATOM 1529 O O . GLU A 1 190 ? 5.455 -7.624 -1.404 1.00 95.12 190 GLU A O 1
ATOM 1534 N N . ASP A 1 191 ? 3.567 -8.824 -1.128 1.00 96.06 191 ASP A N 1
ATOM 1535 C CA . ASP A 1 191 ? 3.588 -9.439 -2.454 1.00 96.06 191 ASP A CA 1
ATOM 1536 C C . ASP A 1 191 ? 3.609 -8.374 -3.557 1.00 96.06 191 ASP A C 1
ATOM 1538 O O . ASP A 1 191 ? 4.461 -8.399 -4.454 1.00 96.06 191 ASP A O 1
ATOM 1542 N N . THR A 1 192 ? 2.716 -7.387 -3.461 1.00 95.44 192 THR A N 1
ATOM 1543 C CA . THR A 1 192 ? 2.571 -6.339 -4.477 1.00 95.44 192 THR A CA 1
ATOM 1544 C C . THR A 1 192 ? 3.819 -5.465 -4.582 1.00 95.44 192 THR A C 1
ATOM 1546 O O . THR A 1 192 ? 4.286 -5.184 -5.690 1.00 95.44 192 THR A O 1
ATOM 1549 N N . LEU A 1 193 ? 4.407 -5.063 -3.451 1.00 94.00 193 LEU A N 1
ATOM 1550 C CA . LEU A 1 193 ? 5.610 -4.228 -3.424 1.00 94.00 193 LEU A CA 1
ATOM 1551 C C . LEU A 1 193 ? 6.853 -4.989 -3.901 1.00 94.00 193 LEU A C 1
ATOM 1553 O O . LEU A 1 193 ? 7.690 -4.423 -4.610 1.00 94.00 193 LEU A O 1
ATOM 1557 N N . ILE A 1 194 ? 6.968 -6.281 -3.583 1.00 94.12 194 ILE A N 1
ATOM 1558 C CA . ILE A 1 194 ? 8.046 -7.134 -4.100 1.00 94.12 194 ILE A CA 1
ATOM 1559 C C . ILE A 1 194 ? 7.929 -7.279 -5.623 1.00 94.12 194 ILE A C 1
ATOM 1561 O O . ILE A 1 194 ? 8.935 -7.172 -6.333 1.00 94.12 194 ILE A O 1
ATOM 1565 N N . ILE A 1 195 ? 6.719 -7.505 -6.148 1.00 96.50 195 ILE A N 1
ATOM 1566 C CA . ILE A 1 195 ? 6.477 -7.588 -7.595 1.00 96.50 195 ILE A CA 1
ATOM 1567 C C . ILE A 1 195 ? 6.800 -6.251 -8.271 1.00 96.50 195 ILE A C 1
ATOM 1569 O O . ILE A 1 195 ? 7.525 -6.244 -9.268 1.00 96.50 195 ILE A O 1
ATOM 1573 N N . ALA A 1 196 ? 6.331 -5.133 -7.711 1.00 95.62 196 ALA A N 1
ATOM 1574 C CA . ALA A 1 196 ? 6.633 -3.789 -8.200 1.00 95.62 196 ALA A CA 1
ATOM 1575 C C . ALA A 1 196 ? 8.147 -3.552 -8.283 1.00 95.62 196 ALA A C 1
ATOM 1577 O O . ALA A 1 196 ? 8.657 -3.147 -9.328 1.00 95.62 196 ALA A O 1
ATOM 1578 N N . GLY A 1 197 ? 8.884 -3.905 -7.227 1.00 92.00 197 GLY A N 1
ATOM 1579 C CA . GLY A 1 197 ? 10.341 -3.827 -7.208 1.00 92.00 197 GLY A CA 1
ATOM 1580 C C . GLY A 1 197 ? 10.999 -4.648 -8.323 1.00 92.00 197 GLY A C 1
ATOM 1581 O O . GLY A 1 197 ? 11.869 -4.139 -9.021 1.00 92.00 197 GLY A O 1
ATOM 1582 N N . LYS A 1 198 ? 10.530 -5.880 -8.570 1.00 93.88 198 LYS A N 1
ATOM 1583 C CA . LYS A 1 198 ? 11.034 -6.732 -9.666 1.00 93.88 198 LYS A CA 1
ATOM 1584 C C . LYS A 1 198 ? 10.765 -6.143 -11.055 1.00 93.88 198 LYS A C 1
ATOM 1586 O O . LYS A 1 198 ? 11.584 -6.327 -11.953 1.00 93.88 198 LYS A O 1
ATOM 1591 N N . ILE A 1 199 ? 9.629 -5.468 -11.252 1.00 95.31 199 ILE A N 1
ATOM 1592 C CA . ILE A 1 199 ? 9.320 -4.765 -12.509 1.00 95.31 199 ILE A CA 1
ATOM 1593 C C . ILE A 1 199 ? 10.306 -3.610 -12.704 1.00 95.31 199 ILE A C 1
ATOM 1595 O O . ILE A 1 199 ? 10.906 -3.491 -13.770 1.00 95.31 199 ILE A O 1
ATOM 1599 N N . VAL A 1 200 ? 10.506 -2.801 -11.661 1.00 93.38 200 VAL A N 1
ATOM 1600 C CA . VAL A 1 200 ? 11.390 -1.628 -11.672 1.00 93.38 200 VAL A CA 1
ATOM 1601 C C . VAL A 1 200 ? 12.854 -2.003 -11.879 1.00 93.38 200 VAL A C 1
ATOM 1603 O O . VAL A 1 200 ? 13.534 -1.352 -12.669 1.00 93.38 200 VAL A O 1
ATOM 1606 N N . ASP A 1 201 ? 13.336 -3.052 -11.210 1.00 90.38 201 ASP A N 1
ATOM 1607 C CA . ASP A 1 201 ? 14.721 -3.511 -11.348 1.00 90.38 201 ASP A CA 1
ATOM 1608 C C . ASP A 1 201 ? 15.018 -3.964 -12.788 1.00 90.38 201 ASP A C 1
ATOM 1610 O O . ASP A 1 201 ? 16.118 -3.737 -13.289 1.00 90.38 201 ASP A O 1
ATOM 1614 N N . LYS A 1 202 ? 14.034 -4.565 -13.476 1.00 93.88 202 LYS A N 1
ATOM 1615 C CA . LYS A 1 202 ? 14.195 -5.037 -14.858 1.00 93.88 202 LYS A CA 1
ATOM 1616 C C . LYS A 1 202 ? 13.984 -3.934 -15.897 1.00 93.88 202 LYS A C 1
ATOM 1618 O O . LYS A 1 202 ? 14.728 -3.862 -16.869 1.00 93.88 202 LYS A O 1
ATOM 1623 N N . HIS A 1 203 ? 12.992 -3.069 -15.682 1.00 95.38 203 HIS A N 1
ATOM 1624 C CA . HIS A 1 203 ? 12.631 -1.969 -16.580 1.00 95.38 203 HIS A CA 1
ATOM 1625 C C . HIS A 1 203 ? 12.412 -0.673 -15.792 1.00 95.38 203 HIS A C 1
ATOM 1627 O O . HIS A 1 203 ? 11.271 -0.320 -15.485 1.00 95.38 203 HIS A O 1
ATOM 1633 N N . PRO A 1 204 ? 13.473 0.107 -15.517 1.00 93.44 204 PRO A N 1
ATOM 1634 C CA . PRO A 1 204 ? 13.361 1.351 -14.750 1.00 93.44 204 PRO A CA 1
ATOM 1635 C C . PRO A 1 204 ? 12.407 2.390 -15.361 1.00 93.44 204 PRO A C 1
ATOM 1637 O O . PRO A 1 204 ? 11.856 3.226 -14.650 1.00 93.44 204 PRO A O 1
ATOM 1640 N N . VAL A 1 205 ? 12.164 2.327 -16.677 1.00 95.06 205 VAL A N 1
ATOM 1641 C CA . VAL A 1 205 ? 11.182 3.179 -17.374 1.00 95.06 205 VAL A CA 1
ATOM 1642 C C . VAL A 1 205 ? 9.735 2.917 -16.923 1.00 95.06 205 VAL A C 1
ATOM 1644 O O . VAL A 1 205 ? 8.890 3.797 -17.047 1.00 95.06 205 VAL A O 1
ATOM 1647 N N . LEU A 1 206 ? 9.443 1.741 -16.353 1.00 95.31 206 LEU A N 1
ATOM 1648 C CA . LEU A 1 206 ? 8.113 1.378 -15.855 1.00 95.31 206 LEU A CA 1
ATOM 1649 C C . LEU A 1 206 ? 7.818 1.884 -14.439 1.00 95.31 206 LEU A C 1
ATOM 1651 O O . LEU A 1 206 ? 6.672 1.765 -14.008 1.00 95.31 206 LEU A O 1
ATOM 1655 N N . VAL A 1 207 ? 8.796 2.466 -13.727 1.00 92.50 207 VAL A N 1
ATOM 1656 C CA . VAL A 1 207 ? 8.589 3.014 -12.368 1.00 92.50 207 VAL A CA 1
ATOM 1657 C C . VAL A 1 207 ? 7.389 3.948 -12.336 1.00 92.50 207 VAL A C 1
ATOM 1659 O O . VAL A 1 207 ? 6.522 3.819 -11.480 1.00 92.50 207 VAL A O 1
ATOM 1662 N N . GLU A 1 208 ? 7.324 4.863 -13.297 1.00 89.94 208 GLU A N 1
ATOM 1663 C CA . GLU A 1 208 ? 6.225 5.807 -13.441 1.00 89.94 208 GLU A CA 1
ATOM 1664 C C . GLU A 1 208 ? 4.868 5.102 -13.527 1.00 89.94 208 GLU A C 1
ATOM 1666 O O . GLU A 1 208 ? 3.974 5.370 -12.725 1.00 89.94 208 GLU A O 1
ATOM 1671 N N . THR A 1 209 ? 4.728 4.193 -14.494 1.00 94.94 209 THR A N 1
ATOM 1672 C CA . THR A 1 209 ? 3.483 3.469 -14.748 1.00 94.94 209 THR A CA 1
ATOM 1673 C C . THR A 1 209 ? 3.043 2.703 -13.509 1.00 94.94 209 THR A C 1
ATOM 1675 O O . THR A 1 209 ? 1.876 2.781 -13.136 1.00 94.94 209 THR A O 1
ATOM 1678 N N . VAL A 1 210 ? 3.963 1.985 -12.860 1.00 94.56 210 VAL A N 1
ATOM 1679 C CA . VAL A 1 210 ? 3.673 1.182 -11.665 1.00 94.56 210 VAL A CA 1
ATOM 1680 C C . VAL A 1 210 ? 3.206 2.073 -10.517 1.00 94.56 210 VAL A C 1
ATOM 1682 O O . VAL A 1 210 ? 2.181 1.789 -9.903 1.00 94.56 210 VAL A O 1
ATOM 1685 N N . VAL A 1 211 ? 3.898 3.186 -10.265 1.00 90.94 211 VAL A N 1
ATOM 1686 C CA . VAL A 1 211 ? 3.580 4.097 -9.157 1.00 90.94 211 VAL A CA 1
ATOM 1687 C C . VAL A 1 211 ? 2.255 4.827 -9.382 1.00 90.94 211 VAL A C 1
ATOM 1689 O O . VAL A 1 211 ? 1.427 4.887 -8.474 1.00 90.94 211 VAL A O 1
ATOM 1692 N N . ILE A 1 212 ? 2.021 5.355 -10.588 1.00 89.69 212 ILE A N 1
ATOM 1693 C CA . ILE A 1 212 ? 0.759 6.033 -10.924 1.00 89.69 212 ILE A CA 1
ATOM 1694 C C . ILE A 1 212 ? -0.406 5.041 -10.879 1.00 89.69 212 ILE A C 1
ATOM 1696 O O . ILE A 1 212 ? -1.461 5.359 -10.331 1.00 89.69 212 ILE A O 1
ATOM 1700 N N . SER A 1 213 ? -0.208 3.826 -11.399 1.00 94.44 213 SER A N 1
ATOM 1701 C CA . SER A 1 213 ? -1.240 2.788 -11.365 1.00 94.44 213 SER A CA 1
ATOM 1702 C C . SER A 1 213 ? -1.561 2.375 -9.932 1.00 94.44 213 SER A C 1
ATOM 1704 O O . SER A 1 213 ? -2.736 2.338 -9.582 1.00 94.44 213 SER A O 1
ATOM 1706 N N . ALA A 1 214 ? -0.550 2.166 -9.077 1.00 93.12 214 ALA A N 1
ATOM 1707 C CA . ALA A 1 214 ? -0.754 1.905 -7.650 1.00 93.12 214 ALA A CA 1
ATOM 1708 C C . ALA A 1 214 ? -1.599 3.010 -7.002 1.00 93.12 214 ALA A C 1
ATOM 1710 O O . ALA A 1 214 ? -2.618 2.729 -6.377 1.00 93.12 214 ALA A O 1
ATOM 1711 N N . ALA A 1 215 ? -1.211 4.275 -7.195 1.00 90.19 215 ALA A N 1
ATOM 1712 C CA . ALA A 1 215 ? -1.898 5.415 -6.596 1.00 90.19 215 ALA A CA 1
ATOM 1713 C C . ALA A 1 215 ? -3.376 5.484 -7.010 1.00 90.19 215 ALA A C 1
ATOM 1715 O O . ALA A 1 215 ? -4.240 5.703 -6.164 1.00 90.19 215 ALA A O 1
ATOM 1716 N N . PHE A 1 216 ? -3.677 5.257 -8.291 1.00 91.62 216 PHE A N 1
ATOM 1717 C CA . PHE A 1 216 ? -5.047 5.256 -8.806 1.00 91.62 216 PHE A CA 1
ATOM 1718 C C . PHE A 1 216 ? -5.857 4.042 -8.352 1.00 91.62 216 PHE A C 1
ATOM 1720 O O . PHE A 1 216 ? -7.034 4.187 -8.021 1.00 91.62 216 PHE A O 1
ATOM 1727 N N . MET A 1 217 ? -5.236 2.865 -8.289 1.00 93.69 217 MET A N 1
ATOM 1728 C CA . MET A 1 217 ? -5.894 1.641 -7.838 1.00 93.69 217 MET A CA 1
ATOM 1729 C C . MET A 1 217 ? -6.190 1.648 -6.339 1.00 93.69 217 MET A C 1
ATOM 1731 O O . MET A 1 217 ? -7.174 1.049 -5.936 1.00 93.69 217 MET A O 1
ATOM 1735 N N . ILE A 1 218 ? -5.420 2.368 -5.518 1.00 92.31 218 ILE A N 1
ATOM 1736 C CA . ILE A 1 218 ? -5.660 2.491 -4.069 1.00 92.31 218 ILE A CA 1
ATOM 1737 C C . ILE A 1 218 ? -6.868 3.377 -3.748 1.00 92.31 218 ILE A C 1
ATOM 1739 O O . ILE A 1 218 ? -7.479 3.200 -2.695 1.00 92.31 218 ILE A O 1
ATOM 1743 N N . LEU A 1 219 ? -7.256 4.304 -4.637 1.00 90.06 219 LEU A N 1
ATOM 1744 C CA . LEU A 1 219 ? -8.322 5.288 -4.386 1.00 90.06 219 LEU A CA 1
ATOM 1745 C C . LEU A 1 219 ? -9.625 4.698 -3.816 1.00 90.06 219 LEU A C 1
ATOM 1747 O O . LEU A 1 219 ? -10.155 5.278 -2.866 1.00 90.06 219 LEU A O 1
ATOM 1751 N N . PRO A 1 220 ? -10.151 3.557 -4.307 1.00 88.25 220 PRO A N 1
ATOM 1752 C CA . PRO A 1 220 ? -11.371 2.965 -3.766 1.00 88.25 220 PRO A CA 1
ATOM 1753 C C . PRO A 1 220 ? -11.255 2.469 -2.317 1.00 88.25 220 PRO A C 1
ATOM 1755 O O . PRO A 1 220 ? -12.294 2.318 -1.682 1.00 88.25 220 PRO A 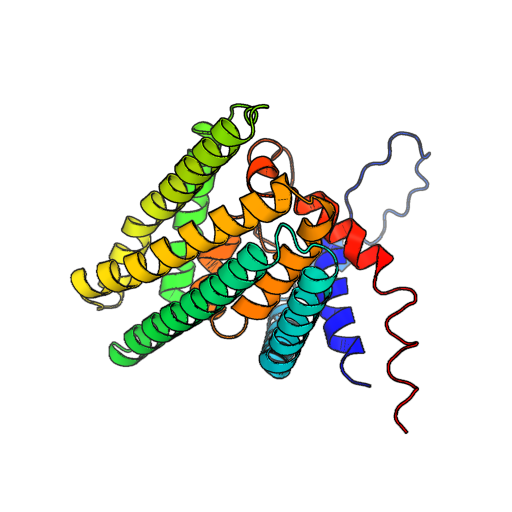O 1
ATOM 1758 N N . GLY A 1 221 ? -10.041 2.228 -1.807 1.00 87.00 221 GLY A N 1
ATOM 1759 C CA . GLY A 1 221 ? -9.746 1.813 -0.426 1.00 87.00 221 GLY A CA 1
ATOM 1760 C C . GLY A 1 221 ? -8.869 2.815 0.337 1.00 87.00 221 GLY A C 1
ATOM 1761 O O . GLY A 1 221 ? -8.274 2.482 1.363 1.00 87.00 221 GLY A O 1
ATOM 1762 N N . ALA A 1 222 ? -8.742 4.045 -0.166 1.00 83.69 222 ALA A N 1
ATOM 1763 C CA . ALA A 1 222 ? -7.705 4.963 0.284 1.00 83.69 222 ALA A CA 1
ATOM 1764 C C . ALA A 1 222 ? -7.878 5.462 1.719 1.00 83.69 222 ALA A C 1
ATOM 1766 O O . ALA A 1 222 ? -6.883 5.850 2.322 1.00 83.69 222 ALA A O 1
ATOM 1767 N N . LEU A 1 223 ? -9.092 5.428 2.280 1.00 82.94 223 LEU A N 1
ATOM 1768 C CA . LEU A 1 223 ? -9.308 5.798 3.681 1.00 82.94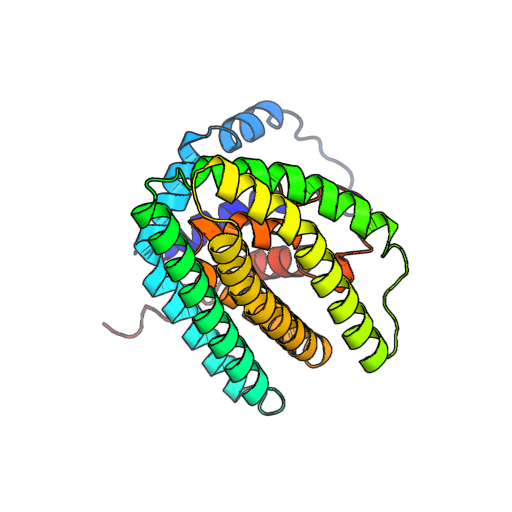 223 LEU A CA 1
ATOM 1769 C C . LEU A 1 223 ? -8.407 4.969 4.605 1.00 82.94 223 LEU A C 1
ATOM 1771 O O . LEU A 1 223 ? -7.658 5.547 5.384 1.00 82.94 223 LEU A O 1
ATOM 1775 N N . PHE A 1 224 ? -8.388 3.644 4.437 1.00 86.38 224 PHE A N 1
ATOM 1776 C CA . PHE A 1 224 ? -7.610 2.733 5.283 1.00 86.38 224 PHE A CA 1
ATOM 1777 C C . PHE A 1 224 ? -6.189 2.483 4.783 1.00 86.38 224 PHE A C 1
ATOM 1779 O O . PHE A 1 224 ? -5.303 2.211 5.585 1.00 86.38 224 PHE A O 1
ATOM 1786 N N . LEU A 1 225 ? -5.940 2.594 3.476 1.00 87.69 225 LEU A N 1
ATOM 1787 C CA . LEU A 1 225 ? -4.603 2.374 2.912 1.00 87.69 225 LEU A CA 1
ATOM 1788 C C . LEU A 1 225 ? -3.677 3.588 3.059 1.00 87.69 225 LEU A C 1
ATOM 1790 O O . LEU A 1 225 ? -2.460 3.449 2.955 1.00 87.69 225 LEU A O 1
ATOM 1794 N N . ARG A 1 226 ? -4.219 4.781 3.330 1.00 86.88 226 ARG A N 1
ATOM 1795 C CA . ARG A 1 226 ? -3.439 6.023 3.431 1.00 86.88 226 ARG A CA 1
ATOM 1796 C C . ARG A 1 226 ? -2.289 5.969 4.450 1.00 86.88 226 ARG A C 1
ATOM 1798 O O . ARG A 1 226 ? -1.197 6.391 4.065 1.00 86.88 226 ARG A O 1
ATOM 1805 N N . PRO A 1 227 ? -2.455 5.471 5.692 1.00 84.81 227 PRO A N 1
ATOM 1806 C CA . PRO A 1 227 ? -1.350 5.386 6.646 1.00 84.81 227 PRO A CA 1
ATOM 1807 C C . PRO A 1 227 ? -0.237 4.471 6.140 1.00 84.81 227 PRO A C 1
ATOM 1809 O O . PRO A 1 227 ? 0.927 4.841 6.212 1.00 84.81 227 PRO A O 1
ATOM 1812 N N . PHE A 1 228 ? -0.587 3.331 5.537 1.00 86.69 228 PHE A N 1
ATOM 1813 C CA . PHE A 1 228 ? 0.384 2.390 4.977 1.00 86.69 228 PHE A CA 1
ATOM 1814 C C . PHE A 1 228 ? 1.165 2.998 3.817 1.00 86.69 228 PHE A C 1
ATOM 1816 O O . PHE A 1 228 ? 2.387 2.929 3.778 1.00 86.69 228 PHE A O 1
ATOM 1823 N N . VAL A 1 229 ? 0.467 3.657 2.895 1.00 83.00 229 VAL A N 1
ATOM 1824 C CA . VAL A 1 229 ? 1.074 4.336 1.745 1.00 83.00 229 VAL A CA 1
ATOM 1825 C C . VAL A 1 229 ? 2.026 5.446 2.208 1.00 83.00 229 VAL A C 1
ATOM 1827 O O . VAL A 1 229 ? 3.106 5.612 1.640 1.00 83.00 229 VAL A O 1
ATOM 1830 N N . ARG A 1 230 ? 1.702 6.142 3.304 1.00 81.75 230 ARG A N 1
ATOM 1831 C CA . ARG A 1 230 ? 2.578 7.156 3.905 1.00 81.75 230 ARG A CA 1
ATOM 1832 C C . ARG A 1 230 ? 3.908 6.588 4.409 1.00 81.75 230 ARG A C 1
ATOM 1834 O O . ARG A 1 230 ? 4.919 7.273 4.266 1.00 81.75 230 ARG A O 1
ATOM 1841 N N . LEU A 1 231 ? 3.938 5.353 4.921 1.00 79.31 231 LEU A N 1
ATOM 1842 C CA . LEU A 1 231 ? 5.179 4.687 5.362 1.00 79.31 231 LEU A CA 1
ATOM 1843 C C . LEU A 1 231 ? 6.198 4.551 4.228 1.00 79.31 231 LEU A C 1
ATOM 1845 O O . LEU A 1 231 ? 7.401 4.607 4.458 1.00 79.31 231 LEU A O 1
ATOM 1849 N N . PHE A 1 232 ? 5.715 4.427 2.992 1.00 75.12 232 PHE A N 1
ATOM 1850 C CA . PHE A 1 232 ? 6.549 4.299 1.798 1.00 75.12 232 PHE A CA 1
ATOM 1851 C C . PHE A 1 232 ? 6.890 5.650 1.148 1.00 75.12 232 PHE A C 1
ATOM 1853 O O . PHE A 1 232 ? 7.346 5.687 0.007 1.00 75.12 232 PHE A O 1
ATOM 1860 N N . GLY A 1 233 ? 6.678 6.768 1.853 1.00 72.62 233 GLY A N 1
ATOM 1861 C CA . GLY A 1 233 ? 7.080 8.101 1.392 1.00 72.62 233 GLY A CA 1
ATOM 1862 C C . GLY A 1 233 ? 6.028 8.852 0.574 1.00 72.62 233 GLY A C 1
ATOM 1863 O O . GLY A 1 233 ? 6.315 9.923 0.044 1.00 72.62 233 GLY A O 1
ATOM 1864 N N . PHE A 1 234 ? 4.802 8.339 0.468 1.00 69.06 234 PHE A N 1
ATOM 1865 C CA . PHE A 1 234 ? 3.742 9.009 -0.281 1.00 69.06 234 PHE A CA 1
ATOM 1866 C C . PHE A 1 234 ? 2.985 10.034 0.585 1.00 69.06 234 PHE A C 1
ATOM 1868 O O . PHE A 1 234 ? 2.430 9.705 1.633 1.00 69.06 234 PHE A O 1
ATOM 1875 N N . GLY A 1 235 ? 2.898 11.281 0.110 1.00 61.22 235 GLY A N 1
ATOM 1876 C CA . GLY A 1 235 ? 2.032 12.328 0.667 1.00 61.22 235 GLY A CA 1
ATOM 1877 C C . GLY A 1 235 ? 2.757 13.590 1.156 1.00 61.22 235 GLY A C 1
ATOM 1878 O O . GLY A 1 235 ? 3.977 13.597 1.297 1.00 61.22 235 GLY A O 1
ATOM 1879 N N . PRO A 1 236 ? 2.012 14.677 1.448 1.00 51.91 236 PRO A N 1
ATOM 1880 C CA . PRO A 1 236 ? 2.576 15.972 1.857 1.00 51.91 236 PRO A CA 1
ATOM 1881 C C . PRO A 1 236 ? 3.269 15.922 3.225 1.00 51.91 236 PRO A C 1
ATOM 1883 O O . PRO A 1 236 ? 4.162 16.719 3.501 1.00 51.91 236 PRO A O 1
ATOM 1886 N N . PHE A 1 237 ? 2.859 14.965 4.058 1.00 50.75 237 PHE A N 1
ATOM 1887 C CA . PHE A 1 237 ? 3.469 14.638 5.345 1.00 50.75 237 PHE A CA 1
ATOM 1888 C C . PHE A 1 237 ? 4.231 13.311 5.296 1.00 50.75 237 PHE A C 1
ATOM 1890 O O . PHE A 1 237 ? 4.487 12.706 6.342 1.00 50.75 237 PHE A O 1
ATOM 1897 N N . GLY A 1 238 ? 4.509 12.807 4.089 1.00 53.41 238 GLY A N 1
ATOM 1898 C CA . GLY A 1 238 ? 5.370 11.653 3.916 1.00 53.41 238 GLY A CA 1
ATOM 1899 C C . GLY A 1 238 ? 6.712 11.927 4.595 1.00 53.41 238 GLY A C 1
ATOM 1900 O O . GLY A 1 238 ? 7.141 13.087 4.660 1.00 53.41 238 GLY A O 1
ATOM 1901 N N . PRO A 1 239 ? 7.376 10.893 5.113 1.00 47.25 239 PRO A N 1
ATOM 1902 C CA . PRO A 1 239 ? 8.718 11.024 5.627 1.00 47.25 239 PRO A CA 1
ATOM 1903 C C . PRO A 1 239 ? 9.654 11.329 4.440 1.00 47.25 239 PRO A C 1
ATOM 1905 O O . PRO A 1 239 ? 10.247 10.443 3.840 1.00 47.25 239 PRO A O 1
ATOM 1908 N N . VAL A 1 240 ? 9.765 12.591 4.027 1.00 48.34 240 VAL A N 1
ATOM 1909 C CA . VAL A 1 240 ? 10.703 13.552 4.609 1.00 48.34 240 VAL A CA 1
ATOM 1910 C C . VAL A 1 240 ? 11.121 14.611 3.570 1.00 48.34 240 VAL A C 1
ATOM 1912 O O . VAL A 1 240 ? 11.486 14.316 2.432 1.00 48.34 240 VAL A O 1
ATOM 1915 N N . LYS A 1 241 ? 11.163 15.876 4.001 1.00 49.47 241 LYS A N 1
ATOM 1916 C CA . LYS A 1 241 ? 12.004 16.912 3.392 1.00 49.47 241 LYS A CA 1
ATOM 1917 C C . LYS A 1 241 ? 13.419 16.844 3.987 1.00 49.47 241 LYS A C 1
ATOM 1919 O O . LYS A 1 241 ? 13.621 17.302 5.103 1.00 49.47 241 LYS A O 1
ATOM 1924 N N . GLY A 1 242 ? 14.374 16.335 3.203 1.00 43.41 242 GLY A N 1
ATOM 1925 C CA . GLY A 1 242 ? 15.824 16.513 3.398 1.00 43.41 242 GLY A CA 1
ATOM 1926 C C . GLY A 1 242 ? 16.556 15.322 4.028 1.00 43.41 242 GLY A C 1
ATOM 1927 O O . GLY A 1 242 ? 16.257 14.979 5.152 1.00 43.41 242 GLY A O 1
ATOM 1928 N N . GLU A 1 243 ? 17.533 14.747 3.305 1.00 41.12 243 GLU A N 1
ATOM 1929 C CA . GLU A 1 243 ? 18.513 13.698 3.717 1.00 41.12 243 GLU A CA 1
ATOM 1930 C C . GLU A 1 243 ? 18.167 12.205 3.473 1.00 41.12 243 GLU A C 1
ATOM 1932 O O . GLU A 1 243 ? 18.981 11.326 3.738 1.00 41.12 243 GLU A O 1
ATOM 1937 N N . PHE A 1 244 ? 17.039 11.888 2.827 1.00 46.25 244 PHE A N 1
ATOM 1938 C CA . PHE A 1 244 ? 16.527 10.507 2.693 1.00 46.25 244 PHE A CA 1
ATOM 1939 C C . PHE A 1 244 ? 16.980 9.776 1.427 1.00 46.25 244 PHE A C 1
ATOM 1941 O O . PHE A 1 244 ? 16.173 9.417 0.570 1.00 46.25 244 PHE A O 1
ATOM 1948 N N . SER A 1 245 ? 18.288 9.545 1.300 1.00 47.38 245 SER A N 1
ATOM 1949 C CA . SER A 1 245 ? 18.856 8.750 0.201 1.00 47.38 245 SER A CA 1
ATOM 1950 C C . SER A 1 245 ? 18.825 7.232 0.442 1.00 47.38 245 SER A C 1
ATOM 1952 O O . SER A 1 245 ? 18.888 6.483 -0.530 1.00 47.38 245 SER A O 1
ATOM 1954 N N . SER A 1 246 ? 18.676 6.754 1.685 1.00 44.97 246 SER A N 1
ATOM 1955 C CA . SER A 1 246 ? 18.694 5.314 2.014 1.00 44.97 246 SER A CA 1
ATOM 1956 C C . SER A 1 246 ? 17.390 4.586 1.651 1.00 44.97 246 SER A C 1
ATOM 1958 O O . SER A 1 246 ? 17.427 3.529 1.023 1.00 44.97 246 SER A O 1
ATOM 1960 N N . LEU A 1 247 ? 16.220 5.183 1.922 1.00 45.78 247 LEU A N 1
ATOM 1961 C CA . LEU A 1 247 ? 14.909 4.626 1.530 1.00 45.78 247 LEU A CA 1
ATOM 1962 C C . LEU A 1 247 ? 14.598 4.764 0.028 1.00 45.78 247 LEU A C 1
ATOM 1964 O O . LEU A 1 247 ? 13.675 4.117 -0.472 1.00 45.78 247 LEU A O 1
ATOM 1968 N N . ALA A 1 248 ? 15.399 5.530 -0.726 1.00 49.06 248 ALA A N 1
ATOM 1969 C CA . ALA A 1 248 ? 15.295 5.623 -2.187 1.00 49.06 248 ALA A CA 1
ATOM 1970 C C . ALA A 1 248 ? 15.456 4.257 -2.890 1.00 49.06 248 ALA A C 1
ATOM 1972 O O . ALA A 1 248 ? 15.100 4.112 -4.061 1.00 49.06 248 ALA A O 1
ATOM 1973 N N . GLY A 1 249 ? 15.961 3.250 -2.170 1.00 49.12 249 GLY A N 1
ATOM 1974 C CA . GLY A 1 249 ? 16.074 1.878 -2.639 1.00 49.12 249 GLY A CA 1
ATOM 1975 C C . GLY A 1 249 ? 14.779 1.056 -2.679 1.00 49.12 249 GLY A C 1
ATOM 1976 O O . GLY A 1 249 ? 14.733 0.042 -3.383 1.00 49.12 249 GLY A O 1
ATOM 1977 N N . ILE A 1 250 ? 13.716 1.474 -1.977 1.00 49.88 250 ILE A N 1
ATOM 1978 C CA . ILE A 1 250 ? 12.404 0.810 -2.084 1.00 49.88 250 ILE A CA 1
ATOM 1979 C C . ILE A 1 250 ? 11.808 1.103 -3.458 1.00 49.88 250 ILE A C 1
ATOM 1981 O O . ILE A 1 250 ? 11.441 0.172 -4.172 1.00 49.88 250 ILE A O 1
ATOM 1985 N N . MET A 1 251 ? 11.797 2.377 -3.857 1.00 49.66 251 MET A N 1
ATOM 1986 C CA . MET A 1 251 ? 11.521 2.834 -5.216 1.00 49.66 251 MET A CA 1
ATOM 1987 C C . MET A 1 251 ? 12.109 4.253 -5.410 1.00 49.66 251 MET A C 1
ATOM 1989 O O . MET A 1 251 ? 11.931 5.104 -4.535 1.00 49.66 251 MET A O 1
ATOM 1993 N N . PRO A 1 252 ? 12.740 4.576 -6.556 1.00 47.97 252 PRO A N 1
ATOM 1994 C CA . PRO A 1 252 ? 13.279 5.911 -6.849 1.00 47.97 252 PRO A CA 1
ATOM 1995 C C . PRO A 1 252 ? 12.167 6.918 -7.223 1.00 47.97 252 PRO A C 1
ATOM 1997 O O . PRO A 1 252 ? 12.178 7.531 -8.291 1.00 47.97 252 PRO A O 1
ATOM 2000 N N . ILE A 1 253 ? 11.161 7.084 -6.359 1.00 50.00 253 ILE A N 1
ATOM 2001 C CA . ILE A 1 253 ? 9.912 7.804 -6.670 1.00 50.00 253 ILE A CA 1
ATOM 2002 C C . ILE A 1 253 ? 10.109 9.318 -6.669 1.00 50.00 253 ILE A C 1
ATOM 2004 O O . ILE A 1 253 ? 9.612 9.998 -7.568 1.00 50.00 253 ILE A O 1
ATOM 2008 N N . ASN A 1 254 ? 10.871 9.851 -5.710 1.00 45.12 254 ASN A N 1
ATOM 2009 C CA . ASN A 1 254 ? 10.925 11.298 -5.466 1.00 45.12 254 ASN A CA 1
ATOM 2010 C C . ASN A 1 254 ? 11.472 12.112 -6.654 1.00 45.12 254 ASN A C 1
ATOM 2012 O O . ASN A 1 254 ? 11.109 13.274 -6.815 1.00 45.12 254 ASN A O 1
ATOM 2016 N N . CYS A 1 255 ? 12.294 11.514 -7.526 1.00 35.91 255 CYS A N 1
ATOM 2017 C CA . CYS A 1 255 ? 12.791 12.176 -8.739 1.00 35.91 255 CYS A CA 1
ATOM 2018 C C . CYS A 1 255 ? 11.954 11.868 -9.992 1.00 35.91 255 CYS A C 1
ATOM 2020 O O . CYS A 1 255 ? 11.806 12.732 -10.857 1.00 35.91 255 CYS A O 1
ATOM 2022 N N . ILE A 1 256 ? 11.399 10.658 -10.107 1.00 37.03 256 ILE A N 1
ATOM 2023 C CA . ILE A 1 256 ? 10.669 10.223 -11.306 1.00 37.03 256 ILE A CA 1
ATOM 2024 C C . ILE A 1 256 ? 9.274 10.854 -11.345 1.00 37.03 256 ILE A C 1
ATOM 2026 O O . ILE A 1 256 ? 8.903 11.416 -12.369 1.00 37.03 256 ILE A O 1
ATOM 2030 N N . LEU A 1 257 ? 8.547 10.898 -10.224 1.00 36.06 257 LEU A N 1
ATOM 2031 C CA . LEU A 1 257 ? 7.183 11.447 -10.179 1.00 36.06 257 LEU A CA 1
ATOM 2032 C C . LEU A 1 257 ? 7.139 12.956 -10.517 1.00 36.06 257 LEU A C 1
ATOM 2034 O O . LEU A 1 257 ? 6.243 13.413 -11.227 1.00 36.06 257 LEU A O 1
ATOM 2038 N N . CYS A 1 258 ? 8.173 13.713 -10.125 1.00 33.34 258 CYS A N 1
ATOM 2039 C CA . CYS A 1 258 ? 8.363 15.115 -10.527 1.00 33.34 258 CYS A CA 1
ATOM 2040 C C . CYS A 1 258 ? 8.692 15.288 -12.026 1.00 33.34 258 CYS A C 1
ATOM 2042 O O . CYS A 1 258 ? 8.240 16.248 -12.657 1.00 33.34 258 CYS A O 1
ATOM 2044 N N . ARG A 1 259 ? 9.480 14.380 -12.620 1.00 30.58 259 ARG A N 1
ATOM 2045 C CA . ARG A 1 259 ? 9.944 14.466 -14.022 1.00 30.58 259 ARG A CA 1
ATOM 2046 C C . ARG A 1 259 ? 8.881 14.036 -15.033 1.00 30.58 259 ARG A C 1
ATOM 2048 O O . ARG A 1 259 ? 8.813 14.549 -16.143 1.00 30.58 259 ARG A O 1
ATOM 2055 N N . VAL A 1 260 ? 8.035 13.112 -14.616 1.00 34.88 260 VAL A N 1
ATOM 2056 C CA . VAL A 1 260 ? 6.921 12.577 -15.386 1.00 34.88 260 VAL A CA 1
ATOM 2057 C C . VAL A 1 260 ? 5.828 13.612 -15.582 1.00 34.88 260 VAL A C 1
ATOM 2059 O O . VAL A 1 260 ? 5.403 13.883 -16.701 1.00 34.88 260 VAL A O 1
ATOM 2062 N N . LEU A 1 261 ? 5.385 14.241 -14.498 1.00 35.38 261 LEU A N 1
ATOM 2063 C CA . LEU A 1 261 ? 4.216 15.113 -14.559 1.00 35.38 261 LEU A CA 1
ATOM 2064 C C . LEU A 1 261 ? 4.545 16.481 -15.161 1.00 35.38 261 LEU A C 1
ATOM 2066 O O . LEU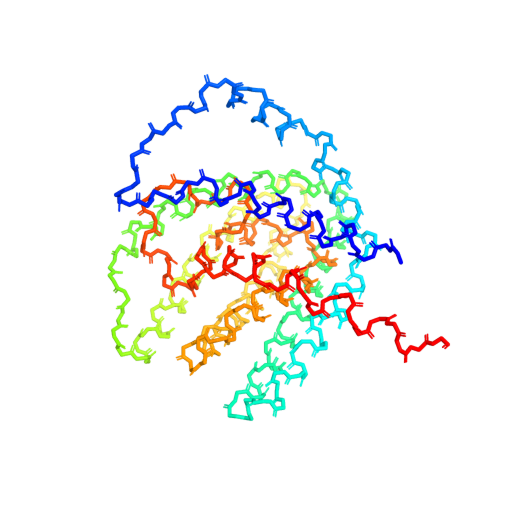 A 1 261 ? 3.656 17.148 -15.684 1.00 35.38 261 LEU A O 1
ATOM 2070 N N . SER A 1 262 ? 5.828 16.855 -15.182 1.00 34.03 262 SER A N 1
ATOM 2071 C CA . SER A 1 262 ? 6.332 17.992 -15.958 1.00 34.03 262 SER A CA 1
ATOM 2072 C C . SER A 1 262 ? 6.464 17.701 -17.463 1.00 34.03 262 SER A C 1
ATOM 2074 O O . SER A 1 262 ? 6.408 18.642 -18.251 1.00 34.03 262 SER A O 1
ATOM 2076 N N . GLY A 1 263 ? 6.585 16.433 -17.884 1.00 31.84 263 GLY A N 1
ATOM 2077 C CA . GLY A 1 263 ? 6.724 16.037 -19.296 1.00 31.84 263 GLY A CA 1
ATOM 2078 C C . GLY A 1 263 ? 5.445 15.517 -19.971 1.00 31.84 263 GLY A C 1
ATOM 2079 O O . GLY A 1 263 ? 5.234 15.757 -21.157 1.00 31.84 263 GLY A O 1
ATOM 2080 N N . VAL A 1 264 ? 4.563 14.831 -19.237 1.00 37.44 264 VAL A N 1
ATOM 2081 C CA . VAL A 1 264 ? 3.409 14.097 -19.801 1.00 37.44 264 VAL A CA 1
ATOM 2082 C C . VAL A 1 264 ? 2.176 14.984 -20.038 1.00 37.44 264 VAL A C 1
ATOM 2084 O O . VAL A 1 264 ? 1.352 14.672 -20.897 1.00 37.44 264 VAL A O 1
ATOM 2087 N N . VAL A 1 265 ? 2.048 16.129 -19.356 1.00 35.72 265 VAL A N 1
ATOM 2088 C CA . VAL A 1 265 ? 0.845 16.989 -19.462 1.00 35.72 265 VAL A CA 1
ATOM 2089 C C . VAL A 1 265 ? 0.990 18.110 -20.507 1.00 35.72 265 VAL A C 1
ATOM 2091 O O . VAL A 1 265 ? 0.004 18.761 -20.844 1.00 35.72 265 VAL A O 1
ATOM 2094 N N . ALA A 1 266 ? 2.177 18.315 -21.089 1.00 31.83 266 ALA A N 1
ATOM 2095 C CA . ALA A 1 266 ? 2.391 19.431 -22.012 1.00 31.83 266 ALA A CA 1
ATOM 2096 C C . ALA A 1 266 ? 1.864 19.197 -23.444 1.00 31.83 266 ALA A C 1
ATOM 2098 O O . ALA A 1 266 ? 1.411 20.163 -24.048 1.00 31.83 266 ALA A O 1
ATOM 2099 N N . GLU A 1 267 ? 1.853 17.970 -23.996 1.00 33.19 267 GLU A N 1
ATOM 2100 C CA . GLU A 1 267 ? 1.475 17.799 -25.420 1.00 33.19 267 GLU A CA 1
ATOM 2101 C C . GLU A 1 267 ? 0.597 16.593 -25.828 1.00 33.19 267 GLU A C 1
ATOM 2103 O O . GLU A 1 267 ? -0.261 16.792 -26.692 1.00 33.19 267 GLU A O 1
ATOM 2108 N N . PRO A 1 268 ? 0.662 15.367 -25.264 1.00 37.69 268 PRO A N 1
ATOM 2109 C CA . PRO A 1 268 ? -0.146 14.272 -25.820 1.00 37.69 268 PRO A CA 1
ATOM 2110 C C . PRO A 1 268 ? -1.605 14.244 -25.317 1.00 37.69 268 PRO A C 1
ATOM 2112 O O . PRO A 1 268 ? -2.461 13.624 -25.954 1.00 37.69 268 PRO A O 1
ATOM 2115 N N . PHE A 1 269 ? -1.930 14.932 -24.214 1.00 36.50 269 PHE A N 1
ATOM 2116 C CA . PHE A 1 269 ? -3.225 14.802 -23.524 1.00 36.50 269 PHE A CA 1
ATOM 2117 C C . PHE A 1 269 ? -4.408 15.494 -24.234 1.00 36.50 269 PHE A C 1
ATOM 2119 O O . PHE A 1 269 ? -5.557 15.088 -24.070 1.00 36.50 269 PHE A O 1
ATOM 2126 N N . LEU A 1 270 ? -4.152 16.507 -25.070 1.00 34.94 270 LEU A N 1
ATOM 2127 C CA . LEU A 1 270 ? -5.197 17.210 -25.836 1.00 34.94 270 LEU A CA 1
ATOM 2128 C C . LEU A 1 270 ? -5.388 16.665 -27.262 1.00 34.94 270 LEU A C 1
ATOM 2130 O O . LEU A 1 270 ? -6.419 16.930 -27.880 1.00 34.94 270 LEU A O 1
ATOM 2134 N N . GLY A 1 271 ? -4.432 15.888 -27.781 1.00 35.22 271 GLY A N 1
ATOM 2135 C CA . GLY A 1 271 ? -4.456 15.401 -29.164 1.00 35.22 271 GLY A CA 1
ATOM 2136 C C . GLY A 1 271 ? -5.346 14.176 -29.402 1.00 35.22 271 GLY A C 1
ATOM 2137 O O . GLY A 1 271 ? -5.920 14.048 -30.480 1.00 35.22 271 GLY A O 1
ATOM 2138 N N . ARG A 1 272 ? -5.502 13.279 -28.415 1.00 37.94 272 ARG A N 1
ATOM 2139 C CA . ARG A 1 272 ? -6.215 11.994 -28.603 1.00 37.94 272 ARG A CA 1
ATOM 2140 C C . ARG A 1 272 ? -7.711 12.005 -28.297 1.00 37.94 272 ARG A C 1
ATOM 2142 O O . ARG A 1 272 ? -8.410 11.122 -28.770 1.00 37.94 272 ARG A O 1
ATOM 2149 N N . LEU A 1 273 ? -8.228 13.005 -27.583 1.00 32.38 273 LEU A N 1
ATOM 2150 C CA . LEU A 1 273 ? -9.665 13.109 -27.268 1.00 32.38 273 LEU A CA 1
ATOM 2151 C C . LEU A 1 273 ? -10.466 13.912 -28.312 1.00 32.38 273 LEU A C 1
ATOM 2153 O O . LEU A 1 273 ? -11.614 14.269 -28.065 1.00 32.38 273 LEU A O 1
ATOM 2157 N N . ARG A 1 274 ? -9.862 14.229 -29.467 1.00 36.00 274 ARG A N 1
ATOM 2158 C CA . ARG A 1 274 ? -10.480 15.031 -30.538 1.00 36.00 274 ARG A CA 1
ATOM 2159 C C . ARG A 1 274 ? -10.888 14.232 -31.778 1.00 36.00 274 ARG A C 1
ATOM 2161 O O . ARG A 1 274 ? -11.358 14.836 -32.733 1.00 36.00 274 ARG A O 1
ATOM 2168 N N . CYS A 1 275 ? -10.719 12.911 -31.765 1.00 35.25 275 CYS A N 1
ATOM 2169 C CA . CYS A 1 275 ? -10.982 12.050 -32.920 1.00 35.25 275 CYS A CA 1
ATOM 2170 C C . CYS A 1 275 ? -12.061 10.994 -32.655 1.00 35.25 275 CYS A C 1
ATOM 2172 O O . CYS A 1 275 ? -11.974 9.917 -33.215 1.00 35.25 275 CYS A O 1
ATOM 2174 N N . GLU A 1 276 ? -13.062 11.283 -31.826 1.00 38.19 276 GLU A N 1
ATOM 2175 C CA . GLU A 1 276 ? -14.352 10.579 -31.861 1.00 38.19 276 GLU A CA 1
ATOM 2176 C C . GLU A 1 276 ? -15.452 11.608 -31.578 1.00 38.19 276 GLU A C 1
ATOM 2178 O O . GLU A 1 276 ? -15.804 11.896 -30.434 1.00 38.19 276 GLU A O 1
ATOM 2183 N N . GLY A 1 277 ? -15.906 12.237 -32.661 1.00 38.53 277 GLY A N 1
ATOM 2184 C CA . GLY A 1 277 ? -17.005 13.192 -32.745 1.00 38.53 277 GLY A CA 1
ATOM 2185 C C . GLY A 1 277 ? -17.405 13.339 -34.201 1.00 38.53 277 GLY A C 1
ATOM 2186 O O . GLY A 1 277 ? -16.492 13.621 -35.009 1.00 38.53 277 GLY A O 1
#

Secondary structure (DSSP, 8-state):
--HHHHHHHHHHHHHTTSTT---TT-------SSHHHHHHHHT-HHHHHHHHHHHHHTHHHHHHHHHHHHHHHHTT-GGGHHHHHHHHHHHHHHHHHHHHHHHHHHHHT--HHHHHHHHHHHHHHHHHHHHHHT-SPPPSSHHHHHHHHHHHHHHHHHHHHHHHHHHHHHTT--HHHHHHHHHHHHHHHHHHHHHHHHHHHH-GGGHHHHHHHHHHHHGGGHHHHHHHHHHTT-STTSS-SS---SGGGT--HHHHHHHHHHHHSSSSTTTGGGS--

Mean predicted aligned error: 11.07 Å

Sequence (277 aa):
MRISALAFLVYSWFWILGSAVCVPGAQSVLVLTSGYGFTNFLWSFDWYEDAWKTILEHKDQAVAYANIALEENKKKFDDVADKLDQFKAGMDTLVDHAREVQLIFEQYQADPQALLDRLNEAGTDAVENLQKEFEKPLPEDMDERAKYRAEMIASILNHMEGPYVTASEELGIPEDKARQSFEAIRRALEDTLIIAGKIVDKHPVLVETVVISAAFMILPGALFLRPFVRLFGFGPFGPVKGEFSSLAGIMPINCILCRVLSGVVAEPFLGRLRCEG

Organism: Coprinellus micaceus (NCBI:txid71717)

pLDDT: mean 75.44, std 24.78, range [28.53, 98.38]